Protein AF-A0A1Y4B8K8-F1 (afdb_monomer_lite)

Foldseek 3Di:
DALVVLLQVLLVVDDPLCSCLSQWWKDKAALQLVLLCLVVQFQAFQVVCVVVVSPPADQAAPVQVVLQDPVNSLKRKTASAFPAPSQQQAEADDDCVSHDNSGHRRWMKMWTWGNRVQLVPPQKWKFQFARRHDDGPIGHDDVVVSPRPSCLLSPDDDDDCVVPVRSNRRVRIIIIHSGTDGCPPTTQAMEGQAPQSLQQSLASQVVVDPVSSVVHNVRYDYDCSSVSHPQLQEYKAWRDWDDDPQKTKTFIGDLQRYDDPDPDFDKWKKKKKKFFAAPVGDTPDIDIDMDIDRRNPDGIDMDPDHPHDLRGQWIWMWMDINNHTRGTHIDGDPRPPPD

Radius of gyration: 21.46 Å; chains: 1; bounding box: 51×48×60 Å

Structure (mmCIF, N/CA/C/O backbone):
data_AF-A0A1Y4B8K8-F1
#
_entry.id   AF-A0A1Y4B8K8-F1
#
loop_
_atom_site.group_PDB
_atom_site.id
_atom_site.type_symbol
_atom_site.label_atom_id
_atom_site.label_alt_id
_atom_site.label_comp_id
_atom_site.label_asym_id
_atom_site.label_entity_id
_atom_site.label_seq_id
_atom_site.pdbx_PDB_ins_code
_atom_site.Cartn_x
_atom_site.Cartn_y
_atom_site.Cartn_z
_atom_site.occupancy
_atom_site.B_iso_or_equiv
_atom_site.auth_seq_id
_atom_site.auth_comp_id
_atom_site.auth_asym_id
_atom_site.auth_atom_id
_atom_site.pdbx_PDB_model_num
ATOM 1 N N . MET A 1 1 ? -21.403 -8.144 26.492 1.00 85.44 1 MET A N 1
ATOM 2 C CA . MET A 1 1 ? -21.142 -8.109 25.041 1.00 85.44 1 MET A CA 1
ATOM 3 C C . MET A 1 1 ? -19.634 -8.087 24.846 1.00 85.44 1 MET A C 1
ATOM 5 O O . MET A 1 1 ? -18.974 -7.455 25.659 1.00 85.44 1 MET A O 1
ATOM 9 N N . THR A 1 2 ? -19.075 -8.786 23.864 1.00 96.94 2 THR A N 1
ATOM 10 C CA . THR A 1 2 ? -17.633 -8.778 23.549 1.00 96.94 2 THR A CA 1
ATOM 11 C C . THR A 1 2 ? -17.336 -7.882 22.341 1.00 96.94 2 THR A C 1
ATOM 13 O O . THR A 1 2 ? -18.243 -7.536 21.583 1.00 96.94 2 THR A O 1
ATOM 16 N N . TYR A 1 3 ? -16.065 -7.522 22.115 1.00 97.81 3 TYR A N 1
ATOM 17 C CA . TYR A 1 3 ? -15.669 -6.817 20.886 1.00 97.81 3 TYR A CA 1
ATOM 18 C C . TYR A 1 3 ? -16.072 -7.587 19.622 1.00 97.81 3 TYR A C 1
ATOM 20 O O . TYR A 1 3 ? -16.554 -6.989 18.666 1.00 97.81 3 TYR A O 1
ATOM 28 N N . GLU A 1 4 ? -15.911 -8.910 19.628 1.00 97.56 4 GLU A N 1
ATOM 29 C CA . GLU A 1 4 ? -16.263 -9.769 18.496 1.00 97.56 4 GLU A CA 1
ATOM 30 C C . GLU A 1 4 ? -17.770 -9.751 18.209 1.00 97.56 4 GLU A C 1
ATOM 32 O O . GLU A 1 4 ? -18.175 -9.616 17.056 1.00 97.56 4 GLU A O 1
ATOM 37 N N . GLU A 1 5 ? -18.606 -9.803 19.249 1.00 98.00 5 GLU A N 1
ATOM 38 C CA . GLU A 1 5 ? -20.063 -9.697 19.110 1.00 98.00 5 GLU A CA 1
ATOM 39 C C . GLU A 1 5 ? -20.483 -8.341 18.529 1.00 98.00 5 GLU A C 1
ATOM 41 O O . GLU A 1 5 ? -21.331 -8.295 17.635 1.00 98.00 5 GLU A O 1
ATOM 46 N N . ILE A 1 6 ? -19.864 -7.246 18.990 1.00 98.25 6 ILE A N 1
ATOM 47 C CA . ILE A 1 6 ? -20.128 -5.897 18.471 1.00 98.25 6 ILE A CA 1
ATOM 48 C C . ILE A 1 6 ? -19.757 -5.832 16.990 1.00 98.25 6 ILE A C 1
ATOM 50 O O . ILE A 1 6 ? -20.595 -5.466 16.169 1.00 98.25 6 ILE A O 1
ATOM 54 N N . LEU A 1 7 ? -18.534 -6.229 16.633 1.00 97.81 7 LEU A N 1
ATOM 55 C CA . LEU A 1 7 ? -18.033 -6.183 15.258 1.00 97.81 7 LEU A CA 1
ATOM 56 C C . LEU A 1 7 ? -18.864 -7.055 14.311 1.00 97.81 7 LEU A C 1
ATOM 58 O O . LEU A 1 7 ? -19.219 -6.609 13.221 1.00 97.81 7 LEU A O 1
ATOM 62 N N . LYS A 1 8 ? -19.238 -8.266 14.742 1.00 97.56 8 LYS A N 1
ATOM 63 C CA . LYS A 1 8 ? -20.096 -9.171 13.969 1.00 97.56 8 LYS A CA 1
ATOM 64 C C . LYS A 1 8 ? -21.481 -8.573 13.737 1.00 97.56 8 LYS A C 1
ATOM 66 O O . LYS A 1 8 ? -22.000 -8.663 12.626 1.00 97.56 8 LYS A O 1
ATOM 71 N N . ARG A 1 9 ? -22.065 -7.931 14.754 1.00 97.25 9 ARG A N 1
ATOM 72 C CA . ARG A 1 9 ? -23.332 -7.205 14.610 1.00 97.25 9 ARG A CA 1
ATOM 73 C C . ARG A 1 9 ? -23.194 -6.056 13.611 1.00 97.25 9 ARG A C 1
ATOM 75 O O . ARG A 1 9 ? -24.043 -5.937 12.737 1.00 97.25 9 ARG A O 1
ATOM 82 N N . GLN A 1 10 ? -22.129 -5.254 13.693 1.00 97.00 10 GLN A N 1
ATOM 83 C CA . GLN A 1 10 ? -21.915 -4.152 12.745 1.00 97.00 10 GLN A CA 1
ATOM 84 C C . GLN A 1 10 ? -21.728 -4.657 11.311 1.00 97.00 10 GLN A C 1
ATOM 86 O O . GLN A 1 10 ? -22.336 -4.123 10.390 1.00 97.00 10 GLN A O 1
ATOM 91 N N . ALA A 1 11 ? -20.967 -5.735 11.116 1.00 97.00 11 ALA A N 1
ATOM 92 C CA . ALA A 1 11 ? -20.807 -6.372 9.812 1.00 97.00 11 ALA A CA 1
ATOM 93 C C . ALA A 1 11 ? -22.157 -6.779 9.196 1.00 97.00 11 ALA A C 1
ATOM 95 O O . ALA A 1 11 ? -22.387 -6.557 8.013 1.00 97.00 11 ALA A O 1
ATOM 96 N N . GLN A 1 12 ? -23.080 -7.327 9.989 1.00 97.06 12 GLN A N 1
ATOM 97 C CA . GLN A 1 12 ? -24.404 -7.746 9.509 1.00 97.06 12 GLN A CA 1
ATOM 98 C C . GLN A 1 12 ? -25.314 -6.583 9.091 1.00 97.06 12 GLN A C 1
ATOM 100 O O . GLN A 1 12 ? -26.213 -6.793 8.280 1.00 97.06 12 GLN A O 1
ATOM 105 N N . LEU A 1 13 ? -25.092 -5.381 9.631 1.00 96.31 13 LEU A N 1
ATOM 106 C CA . LEU A 1 13 ? -25.855 -4.178 9.281 1.00 96.31 13 LEU A CA 1
ATOM 107 C C . LEU A 1 13 ? -25.358 -3.518 7.988 1.00 96.31 13 LEU A C 1
ATOM 109 O O . LEU A 1 13 ? -26.078 -2.726 7.385 1.00 96.31 13 LEU A O 1
ATOM 113 N N . LEU A 1 14 ? -24.137 -3.836 7.557 1.00 95.94 14 LEU A N 1
ATOM 114 C CA . LEU A 1 14 ? -23.506 -3.217 6.400 1.00 95.94 14 LEU A CA 1
ATOM 115 C C . LEU A 1 14 ? -23.870 -3.921 5.077 1.00 95.94 14 LEU A C 1
ATOM 117 O O . LEU A 1 14 ? -24.064 -5.141 5.040 1.00 95.94 14 LEU A O 1
ATOM 121 N N . PRO A 1 15 ? -23.888 -3.185 3.948 1.00 93.75 15 PRO A N 1
ATOM 122 C CA . PRO A 1 15 ? -24.061 -3.770 2.621 1.00 93.75 15 PRO A CA 1
ATOM 123 C C . PRO A 1 15 ? -23.008 -4.839 2.304 1.00 93.75 15 PRO A C 1
ATOM 125 O O . PRO A 1 15 ? -21.852 -4.736 2.714 1.00 93.75 15 PRO A O 1
ATOM 128 N N . LYS A 1 16 ? -23.364 -5.831 1.474 1.00 91.88 16 LYS A N 1
ATOM 129 C CA . LYS A 1 16 ? -22.458 -6.934 1.079 1.00 91.88 16 LYS A CA 1
ATOM 130 C C . LYS A 1 16 ? -21.122 -6.473 0.480 1.00 91.88 16 LYS A C 1
ATOM 132 O O . LYS A 1 16 ? -20.151 -7.218 0.536 1.00 91.88 16 LYS A O 1
ATOM 137 N N . SER A 1 17 ? -21.065 -5.277 -0.105 1.00 90.88 17 SER A N 1
ATOM 138 C CA . SER A 1 17 ? -19.837 -4.697 -0.661 1.00 90.88 17 SER A CA 1
ATOM 139 C C . SER A 1 17 ? -18.795 -4.334 0.403 1.00 90.88 17 SER A C 1
ATOM 141 O O . SER A 1 17 ? -17.604 -4.361 0.100 1.00 90.88 17 SER A O 1
ATOM 143 N N . ILE A 1 18 ? -19.224 -4.018 1.630 1.00 94.31 18 ILE A N 1
ATOM 144 C CA . ILE A 1 18 ? -18.365 -3.487 2.703 1.00 94.31 18 ILE A CA 1
ATOM 145 C C . ILE A 1 18 ? -18.583 -4.165 4.062 1.00 94.31 18 ILE A C 1
ATOM 147 O O . ILE A 1 18 ? -17.941 -3.803 5.040 1.00 94.31 18 ILE A O 1
ATOM 151 N N . ASN A 1 19 ? -19.447 -5.177 4.155 1.00 95.19 19 ASN A N 1
ATOM 152 C CA . ASN A 1 19 ? -19.723 -5.895 5.405 1.00 95.19 19 ASN A CA 1
ATOM 153 C C . ASN A 1 19 ? -18.508 -6.608 6.014 1.00 95.19 19 ASN A C 1
ATOM 155 O O . ASN A 1 19 ? -18.528 -7.005 7.173 1.00 95.19 19 ASN A O 1
ATOM 159 N N . TRP A 1 20 ? -17.440 -6.764 5.242 1.00 95.12 20 TRP A N 1
ATOM 160 C CA . TRP A 1 20 ? -16.171 -7.303 5.698 1.00 95.12 20 TRP A CA 1
ATOM 161 C C . TRP A 1 20 ? -15.291 -6.235 6.365 1.00 95.12 20 TRP A C 1
ATOM 163 O O . TRP A 1 20 ? -14.326 -6.603 7.033 1.00 95.12 20 TRP A O 1
ATOM 173 N N . TRP A 1 21 ? -15.615 -4.938 6.236 1.00 97.00 21 TRP A N 1
ATOM 174 C CA . TRP A 1 21 ? -14.833 -3.848 6.824 1.00 97.00 21 TRP A CA 1
ATOM 175 C C . TRP A 1 21 ? -14.595 -4.008 8.324 1.00 97.00 21 TRP A C 1
ATOM 177 O O . TRP A 1 21 ? -13.433 -3.913 8.722 1.00 97.00 21 TRP A O 1
ATOM 187 N N . PRO A 1 22 ? -15.617 -4.322 9.148 1.00 97.75 22 PRO A N 1
ATOM 188 C CA . PRO A 1 22 ? -15.438 -4.460 10.590 1.00 97.75 22 PRO A CA 1
ATOM 189 C C . PRO A 1 22 ? -14.539 -5.626 11.005 1.00 97.75 22 PRO A C 1
ATOM 191 O O . PRO A 1 22 ? -14.084 -5.658 12.144 1.00 97.75 22 PRO A O 1
ATOM 194 N N . ASN A 1 23 ? -14.233 -6.574 10.115 1.00 97.50 23 ASN A N 1
ATOM 195 C CA . ASN A 1 23 ? -13.339 -7.692 10.435 1.00 97.50 23 ASN A CA 1
ATOM 196 C C . ASN A 1 23 ? -11.867 -7.267 10.521 1.00 97.50 23 ASN A C 1
ATOM 198 O O . ASN A 1 23 ? -11.035 -8.032 11.023 1.00 97.50 23 ASN A O 1
ATOM 202 N N . PHE A 1 24 ? -11.536 -6.063 10.044 1.00 98.31 24 PHE A N 1
ATOM 203 C CA . PHE A 1 24 ? -10.165 -5.586 10.001 1.00 98.31 24 PHE A CA 1
ATOM 204 C C . PHE A 1 24 ? -10.012 -4.153 10.500 1.00 98.31 24 PHE A C 1
ATOM 206 O O . PHE A 1 24 ? -10.917 -3.329 10.403 1.00 98.31 24 PHE A O 1
ATOM 213 N N . PHE A 1 25 ? -8.806 -3.853 10.972 1.00 98.31 25 PHE A N 1
ATOM 214 C CA . PHE A 1 25 ? -8.275 -2.498 10.985 1.00 98.31 25 PHE A CA 1
ATOM 215 C C . PHE A 1 25 ? -7.177 -2.348 9.947 1.00 98.31 25 PHE A C 1
ATOM 217 O O . PHE A 1 25 ? -6.452 -3.297 9.638 1.00 98.31 25 PHE A O 1
ATOM 224 N N . TYR A 1 26 ? -7.054 -1.131 9.433 1.00 98.12 26 TYR A N 1
ATOM 225 C CA . TYR A 1 26 ? -6.294 -0.847 8.226 1.00 98.12 26 TYR A CA 1
ATOM 226 C C . TYR A 1 26 ? -5.088 0.028 8.533 1.00 98.12 26 TYR A C 1
ATOM 228 O O . TYR A 1 26 ? -5.217 1.073 9.170 1.00 98.12 26 TYR A O 1
ATOM 236 N N . HIS A 1 27 ? -3.921 -0.357 8.030 1.00 97.12 27 HIS A N 1
ATOM 237 C CA . HIS A 1 27 ? -2.771 0.538 7.941 1.00 97.12 27 HIS A CA 1
ATOM 238 C C . HIS A 1 27 ? -2.465 0.822 6.476 1.00 97.12 27 HIS A C 1
ATOM 240 O O . HIS A 1 27 ? -2.109 -0.096 5.742 1.00 97.12 27 HIS A O 1
ATOM 246 N N . PHE A 1 28 ? -2.616 2.082 6.074 1.00 95.06 28 PHE A N 1
ATOM 247 C CA . PHE A 1 28 ? -2.314 2.573 4.733 1.00 95.06 28 PHE A CA 1
ATOM 248 C C . PHE A 1 28 ? -0.903 3.154 4.699 1.00 95.06 28 PHE A C 1
ATOM 250 O O . PHE A 1 28 ? -0.578 4.026 5.512 1.00 95.06 28 PHE A O 1
ATOM 257 N N . THR A 1 29 ? -0.066 2.687 3.778 1.00 94.00 29 THR A N 1
ATOM 258 C CA . THR A 1 29 ? 1.294 3.208 3.629 1.00 94.00 29 THR A CA 1
ATOM 259 C C . THR A 1 29 ? 1.837 3.028 2.215 1.00 94.00 29 THR A C 1
ATOM 261 O O . THR A 1 29 ? 1.216 2.367 1.398 1.00 94.00 29 THR A O 1
ATOM 264 N N . ASP A 1 30 ? 3.008 3.594 1.946 1.00 94.62 30 ASP A N 1
ATOM 265 C CA . ASP A 1 30 ? 3.739 3.434 0.691 1.00 94.62 30 ASP A CA 1
ATOM 266 C C . ASP A 1 30 ? 4.498 2.102 0.688 1.00 94.62 30 ASP A C 1
ATOM 268 O O . ASP A 1 30 ? 4.938 1.620 1.739 1.00 94.62 30 ASP A O 1
ATOM 272 N N . ILE A 1 31 ? 4.668 1.508 -0.488 1.00 96.69 31 ILE A N 1
ATOM 273 C CA . ILE A 1 31 ? 5.279 0.194 -0.681 1.00 96.69 31 ILE A CA 1
ATOM 274 C C . ILE A 1 31 ? 6.670 0.071 -0.044 1.00 96.69 31 ILE A C 1
ATOM 276 O O . ILE A 1 31 ? 6.983 -0.962 0.552 1.00 96.69 31 ILE A O 1
ATOM 280 N N . HIS A 1 32 ? 7.491 1.126 -0.066 1.00 92.81 32 HIS A N 1
ATOM 281 C CA . HIS A 1 32 ? 8.829 1.086 0.523 1.00 92.81 32 HIS A CA 1
ATOM 282 C C . HIS A 1 32 ? 8.771 1.056 2.052 1.00 92.81 32 HIS A C 1
ATOM 284 O O . HIS A 1 32 ? 9.506 0.305 2.702 1.00 92.81 32 HIS A O 1
ATOM 290 N N . ASN A 1 33 ? 7.838 1.803 2.645 1.00 92.44 33 ASN A N 1
ATOM 291 C CA . ASN A 1 33 ? 7.560 1.691 4.073 1.00 92.44 33 ASN A CA 1
ATOM 292 C C . ASN A 1 33 ? 6.972 0.320 4.420 1.00 92.44 33 ASN A C 1
ATOM 294 O O . ASN A 1 33 ? 7.285 -0.221 5.480 1.00 92.44 33 ASN A O 1
ATOM 298 N N . ALA A 1 34 ? 6.135 -0.251 3.547 1.00 96.38 34 ALA A N 1
ATOM 299 C CA . ALA A 1 34 ? 5.561 -1.573 3.754 1.00 96.38 34 ALA A CA 1
ATOM 300 C C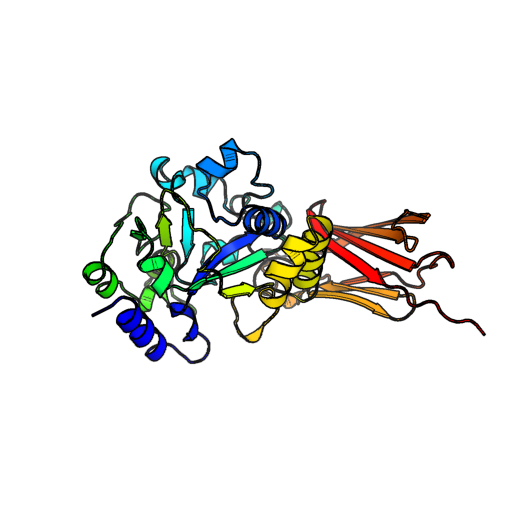 . ALA A 1 34 ? 6.659 -2.644 3.855 1.00 96.38 34 ALA A C 1
ATOM 302 O O . ALA A 1 34 ? 6.614 -3.468 4.767 1.00 96.38 34 ALA A O 1
ATOM 303 N N . VAL A 1 35 ? 7.692 -2.588 3.006 1.00 96.25 35 VAL A N 1
ATOM 304 C CA . VAL A 1 35 ? 8.863 -3.482 3.091 1.00 96.25 35 VAL A CA 1
ATOM 305 C C . VAL A 1 35 ? 9.574 -3.350 4.443 1.00 96.25 35 VAL A C 1
ATOM 307 O O . VAL A 1 35 ? 9.905 -4.366 5.059 1.00 96.25 35 VAL A O 1
ATOM 310 N N . ASN A 1 36 ? 9.759 -2.127 4.951 1.00 93.12 36 ASN A N 1
ATOM 311 C CA . ASN A 1 36 ? 10.357 -1.905 6.274 1.00 93.12 36 ASN A CA 1
ATOM 312 C C . ASN A 1 36 ? 9.477 -2.464 7.401 1.00 93.12 36 ASN A C 1
ATOM 314 O O . ASN A 1 36 ? 9.976 -3.190 8.257 1.00 93.12 36 ASN A O 1
ATOM 318 N N . ILE A 1 37 ? 8.166 -2.210 7.370 1.00 95.50 37 ILE A N 1
ATOM 319 C CA . ILE A 1 37 ? 7.204 -2.741 8.350 1.00 95.50 37 ILE A CA 1
ATOM 320 C C . ILE A 1 37 ? 7.208 -4.275 8.354 1.00 95.50 37 ILE A C 1
ATOM 322 O O . ILE A 1 37 ? 7.201 -4.891 9.419 1.00 95.50 37 ILE A O 1
ATOM 326 N N . LEU A 1 38 ? 7.262 -4.907 7.179 1.00 97.19 38 LEU A N 1
ATOM 327 C CA . LEU A 1 38 ? 7.319 -6.365 7.038 1.00 97.19 38 LEU A CA 1
ATOM 328 C C . LEU A 1 38 ? 8.627 -6.953 7.566 1.00 97.19 38 LEU A C 1
ATOM 330 O O . LEU A 1 38 ? 8.601 -7.995 8.228 1.00 97.19 38 LEU A O 1
ATOM 334 N N . SER A 1 39 ? 9.745 -6.275 7.296 1.00 95.12 39 SER A N 1
ATOM 335 C CA . SER A 1 39 ? 11.071 -6.620 7.814 1.00 95.12 39 SER A CA 1
ATOM 336 C C . SER A 1 39 ? 11.132 -6.511 9.336 1.00 95.12 39 SER A C 1
ATOM 338 O O . SER A 1 39 ? 11.732 -7.364 9.985 1.00 95.12 39 SER A O 1
ATOM 340 N N . ASP A 1 40 ? 10.512 -5.477 9.899 1.00 93.50 40 ASP A N 1
ATOM 341 C CA . ASP A 1 40 ? 10.528 -5.198 11.334 1.00 93.50 40 ASP A CA 1
ATOM 342 C C . ASP A 1 40 ? 9.512 -6.042 12.102 1.00 93.50 40 ASP A C 1
ATOM 344 O O . ASP A 1 40 ? 9.712 -6.351 13.274 1.00 93.50 40 ASP A O 1
ATOM 348 N N . GLY A 1 41 ? 8.411 -6.416 11.449 1.00 96.06 41 GLY A N 1
ATOM 349 C CA . GLY A 1 41 ? 7.305 -7.139 12.062 1.00 96.06 41 GLY A CA 1
ATOM 350 C C . GLY A 1 41 ? 6.396 -6.264 12.925 1.00 96.06 41 GLY A C 1
ATOM 351 O O . GLY A 1 41 ? 5.620 -6.815 13.703 1.00 96.06 41 GLY A O 1
ATOM 352 N N . TRP A 1 42 ? 6.479 -4.932 12.817 1.00 95.19 42 TRP A N 1
ATOM 353 C CA . TRP A 1 42 ? 5.736 -3.990 13.663 1.00 95.19 42 TRP A CA 1
ATOM 354 C C . TRP A 1 42 ? 5.278 -2.743 12.905 1.00 95.19 42 TRP A C 1
ATOM 356 O O . TRP A 1 42 ? 6.030 -2.140 12.144 1.00 95.19 42 TRP A O 1
ATOM 366 N N . ILE A 1 43 ? 4.066 -2.289 13.220 1.00 94.38 43 ILE A N 1
ATOM 367 C CA . ILE A 1 43 ? 3.561 -0.957 12.889 1.00 94.38 43 ILE A CA 1
ATOM 368 C C . ILE A 1 43 ? 3.834 -0.055 14.094 1.00 94.38 43 ILE A C 1
ATOM 370 O O . ILE A 1 43 ? 3.215 -0.192 15.154 1.00 94.38 43 ILE A O 1
ATOM 374 N N . MET A 1 44 ? 4.789 0.858 13.943 1.00 88.00 44 MET A N 1
ATOM 375 C CA . MET A 1 44 ? 5.238 1.759 15.004 1.00 88.00 44 MET A CA 1
ATOM 376 C C . MET A 1 44 ? 4.687 3.179 14.837 1.00 88.00 44 MET A C 1
ATOM 378 O O . MET A 1 44 ? 4.166 3.557 13.790 1.00 88.00 44 MET A O 1
ATOM 382 N N . SER A 1 45 ? 4.792 3.978 15.899 1.00 81.38 45 SER A N 1
ATOM 383 C CA . SER A 1 45 ? 4.451 5.398 15.848 1.00 81.38 45 SER A CA 1
ATOM 384 C C . SER A 1 45 ? 5.472 6.190 15.036 1.00 81.38 45 SER A C 1
ATOM 386 O O . SER A 1 45 ? 6.649 5.831 14.977 1.00 81.38 45 SER A O 1
ATOM 388 N N . ARG A 1 46 ? 5.035 7.316 14.458 1.00 69.44 46 ARG A N 1
ATOM 389 C CA . ARG A 1 46 ? 5.910 8.188 13.659 1.00 69.44 46 ARG A CA 1
ATOM 390 C C . ARG A 1 46 ? 7.160 8.619 14.427 1.00 69.44 46 ARG A C 1
ATOM 392 O O . ARG A 1 46 ? 8.245 8.603 13.862 1.00 69.44 46 ARG A O 1
ATOM 399 N N . GLU A 1 47 ? 7.020 8.965 15.707 1.00 70.19 47 GLU A N 1
ATOM 400 C CA . GLU A 1 47 ? 8.145 9.386 16.555 1.00 70.19 47 GLU A CA 1
ATOM 401 C C . GLU A 1 47 ? 9.224 8.299 16.672 1.00 70.19 47 GLU A C 1
ATOM 403 O O . GLU A 1 47 ? 10.405 8.568 16.463 1.00 70.19 47 GLU A O 1
ATOM 408 N N . LYS A 1 48 ? 8.826 7.043 16.914 1.00 67.25 48 LYS A N 1
ATOM 409 C CA . LYS A 1 48 ? 9.776 5.925 17.003 1.00 67.25 48 LYS A CA 1
ATOM 410 C C . LYS A 1 48 ? 10.472 5.641 15.672 1.00 67.25 48 LYS A C 1
ATOM 412 O O . LYS A 1 48 ? 11.649 5.294 15.659 1.00 67.25 48 LYS A O 1
ATOM 417 N N . ILE A 1 49 ? 9.760 5.799 14.556 1.00 64.56 49 ILE A N 1
ATOM 418 C CA . ILE A 1 49 ? 10.322 5.556 13.222 1.00 64.56 49 ILE A CA 1
ATOM 419 C C . ILE A 1 49 ? 11.302 6.676 12.828 1.00 64.56 49 ILE A C 1
ATOM 421 O O . ILE A 1 49 ? 12.370 6.382 12.291 1.00 64.56 49 ILE A O 1
ATOM 425 N N . LYS A 1 50 ? 10.999 7.945 13.145 1.00 64.75 50 LYS A N 1
ATOM 426 C CA . LYS A 1 50 ? 11.911 9.077 12.887 1.00 64.75 50 LYS A CA 1
ATOM 427 C C . LYS A 1 50 ? 13.253 8.915 13.603 1.00 64.75 50 LYS A C 1
ATOM 429 O O . LYS A 1 50 ? 14.287 9.184 13.010 1.00 64.75 50 LYS A O 1
ATOM 434 N N . ASN A 1 51 ? 13.248 8.360 14.812 1.00 59.78 51 ASN A N 1
ATOM 435 C CA . ASN A 1 51 ? 14.476 8.087 15.566 1.00 59.78 51 ASN A CA 1
ATOM 436 C C . ASN A 1 51 ? 15.297 6.899 15.020 1.00 59.78 51 ASN A C 1
ATOM 438 O O . ASN A 1 51 ? 16.362 6.607 15.554 1.00 59.78 51 ASN A O 1
ATOM 442 N N . THR A 1 52 ? 14.818 6.193 13.986 1.00 56.50 52 THR A N 1
ATOM 443 C CA . THR A 1 52 ? 15.482 5.005 13.415 1.00 56.50 52 THR A CA 1
ATOM 444 C C . THR A 1 52 ? 15.789 5.113 11.913 1.00 56.50 52 THR A C 1
ATOM 446 O O . THR A 1 52 ? 16.297 4.148 11.349 1.00 56.50 52 THR A O 1
ATOM 449 N N . ASN A 1 53 ? 15.517 6.253 11.253 1.00 59.34 53 ASN A N 1
ATOM 450 C CA . ASN A 1 53 ? 15.671 6.457 9.796 1.00 59.34 53 ASN A CA 1
ATOM 451 C C . ASN A 1 53 ? 14.944 5.411 8.916 1.00 59.34 53 ASN A C 1
ATOM 453 O O . ASN A 1 53 ? 15.380 5.103 7.810 1.00 59.34 53 ASN A O 1
ATOM 457 N N . ARG A 1 54 ? 13.818 4.852 9.386 1.00 57.41 54 ARG A N 1
ATOM 458 C CA . ARG A 1 54 ? 13.072 3.789 8.671 1.00 57.41 54 ARG A CA 1
ATOM 459 C C . ARG A 1 54 ? 11.848 4.269 7.880 1.00 57.41 54 ARG A C 1
ATOM 461 O O . ARG A 1 54 ? 11.183 3.453 7.244 1.00 57.41 54 ARG A O 1
ATOM 468 N N . MET A 1 55 ? 11.536 5.566 7.914 1.00 56.75 55 MET A N 1
ATOM 469 C CA . MET A 1 55 ? 10.455 6.169 7.122 1.00 56.75 55 MET A CA 1
ATOM 470 C C . MET A 1 55 ? 11.042 6.703 5.818 1.00 56.75 55 MET A C 1
ATOM 472 O O . MET A 1 55 ? 11.743 7.709 5.846 1.00 56.75 55 MET A O 1
ATOM 476 N N . ILE A 1 56 ? 10.785 6.013 4.705 1.00 58.12 56 ILE A N 1
ATOM 477 C CA . ILE A 1 56 ? 11.297 6.409 3.385 1.00 58.12 56 ILE A CA 1
ATOM 478 C C . ILE A 1 56 ? 10.364 7.455 2.760 1.00 58.12 56 ILE A C 1
ATOM 480 O O . ILE A 1 56 ? 10.842 8.445 2.216 1.00 58.12 56 ILE A O 1
ATOM 484 N N . ASN A 1 57 ? 9.046 7.287 2.916 1.00 54.38 57 ASN A N 1
ATOM 485 C CA . ASN A 1 57 ? 8.035 8.253 2.473 1.00 54.38 57 ASN A CA 1
ATOM 486 C C . ASN A 1 57 ? 7.088 8.621 3.638 1.00 54.38 57 ASN A C 1
ATOM 488 O O . ASN A 1 57 ? 6.591 7.727 4.322 1.00 54.38 57 ASN A O 1
ATOM 492 N N . ASP A 1 58 ? 6.827 9.904 3.916 1.00 55.69 58 ASP A N 1
ATOM 493 C CA . ASP A 1 58 ? 5.804 10.295 4.906 1.00 55.69 58 ASP A CA 1
ATOM 494 C C . ASP A 1 58 ? 4.490 10.592 4.184 1.00 55.69 58 ASP A C 1
ATOM 496 O O . ASP A 1 58 ? 4.266 11.679 3.663 1.00 55.69 58 ASP A O 1
ATOM 500 N N . ASN A 1 59 ? 3.599 9.601 4.175 1.00 56.09 59 ASN A N 1
ATOM 501 C CA . ASN A 1 59 ? 2.363 9.644 3.387 1.00 56.09 59 ASN A CA 1
ATOM 502 C C . ASN A 1 59 ? 1.333 10.666 3.897 1.00 56.09 59 ASN A C 1
ATOM 504 O O . ASN A 1 59 ? 0.279 10.833 3.284 1.00 56.09 59 ASN A O 1
ATOM 508 N N . ALA A 1 60 ? 1.559 11.295 5.057 1.00 53.66 60 ALA A N 1
ATOM 509 C CA . ALA A 1 60 ? 0.696 12.367 5.541 1.00 53.66 60 ALA A CA 1
ATOM 510 C C . ALA A 1 60 ? 1.341 13.726 5.296 1.00 53.66 60 ALA A C 1
ATOM 512 O O . ALA A 1 60 ? 2.540 13.908 5.477 1.00 53.66 60 ALA A O 1
ATOM 513 N N . SER A 1 61 ? 0.496 14.703 4.984 1.00 51.00 61 SER A N 1
ATOM 514 C CA . SER A 1 61 ? 0.905 16.098 4.890 1.00 51.00 61 SER A CA 1
ATOM 515 C C . SER A 1 61 ? 1.624 16.565 6.156 1.00 51.00 61 SER A C 1
ATOM 517 O O . SER A 1 61 ? 1.149 16.312 7.270 1.00 51.00 61 SER A O 1
ATOM 519 N N . ARG A 1 62 ? 2.680 17.368 5.978 1.00 53.84 62 ARG A N 1
ATOM 520 C CA . ARG A 1 62 ? 3.321 18.128 7.062 1.00 53.84 62 ARG A CA 1
ATOM 521 C C . ARG A 1 62 ? 2.313 18.941 7.869 1.00 53.84 62 ARG A C 1
ATOM 523 O O . ARG A 1 62 ? 2.359 18.894 9.086 1.00 53.84 62 ARG A O 1
ATOM 530 N N . MET A 1 63 ? 1.314 19.554 7.234 1.00 45.06 63 MET A N 1
ATOM 531 C CA . MET A 1 63 ? 0.277 20.316 7.940 1.00 45.06 63 MET A CA 1
ATOM 532 C C . MET A 1 63 ? -0.609 19.438 8.833 1.00 45.06 63 MET A C 1
ATOM 534 O O . MET A 1 63 ? -0.958 19.846 9.936 1.00 45.06 63 MET A O 1
ATOM 538 N N . VAL A 1 64 ? -0.943 18.211 8.412 1.00 53.62 64 VAL A N 1
ATOM 539 C CA . VAL A 1 64 ? -1.685 17.248 9.255 1.00 53.62 64 VAL A CA 1
ATOM 540 C C . VAL A 1 64 ? -0.806 16.740 10.400 1.00 53.62 64 VAL A C 1
ATOM 542 O O . VAL A 1 64 ? -1.282 16.538 11.521 1.00 53.62 64 VAL A O 1
ATOM 545 N N . ILE A 1 65 ? 0.487 16.551 10.133 1.00 54.84 65 ILE A N 1
ATOM 546 C CA . ILE A 1 65 ? 1.476 16.171 11.141 1.00 54.84 65 ILE A CA 1
ATOM 547 C C . ILE A 1 65 ? 1.643 17.295 12.164 1.00 54.84 65 ILE A C 1
ATOM 549 O O . ILE A 1 65 ? 1.646 17.024 13.359 1.00 54.84 65 ILE A O 1
ATOM 553 N N . ASP A 1 66 ? 1.734 18.544 11.737 1.00 49.66 66 ASP A N 1
ATOM 554 C CA . ASP A 1 66 ? 1.973 19.688 12.614 1.00 49.66 66 ASP A CA 1
ATOM 555 C C . ASP A 1 66 ? 0.713 20.089 13.385 1.00 49.66 66 ASP A C 1
ATOM 557 O O . ASP A 1 66 ? 0.799 20.403 14.570 1.00 49.66 66 ASP A O 1
ATOM 561 N N . ALA A 1 67 ? -0.469 19.937 12.777 1.00 48.75 67 ALA A N 1
ATOM 562 C CA . ALA A 1 67 ? -1.758 20.067 13.458 1.00 48.75 67 ALA A CA 1
ATOM 563 C C . ALA A 1 67 ? -2.049 18.917 14.443 1.00 48.75 67 ALA A C 1
ATOM 565 O O . ALA A 1 67 ? -2.976 19.000 15.250 1.00 48.75 67 ALA A O 1
ATOM 566 N N . THR A 1 68 ? -1.279 17.826 14.391 1.00 54.75 68 THR A N 1
ATOM 567 C CA . THR A 1 68 ? -1.334 16.764 15.396 1.00 54.75 68 THR A CA 1
ATOM 568 C C . THR A 1 68 ? -0.496 17.188 16.602 1.00 54.75 68 THR A C 1
ATOM 570 O O . THR A 1 68 ? 0.733 17.237 16.520 1.00 54.75 68 THR A O 1
ATOM 573 N N . ILE A 1 69 ? -1.143 17.420 17.749 1.00 55.00 69 ILE A N 1
ATOM 574 C CA . ILE A 1 69 ? -0.455 17.723 19.016 1.00 55.00 69 ILE A CA 1
ATOM 575 C C . ILE A 1 69 ? 0.622 16.659 19.280 1.00 55.00 69 ILE A C 1
ATOM 577 O O . ILE A 1 69 ? 0.384 15.468 19.080 1.00 55.00 69 ILE A O 1
ATOM 581 N N . ASN A 1 70 ? 1.815 17.073 19.723 1.00 57.16 70 ASN A N 1
ATOM 582 C CA . ASN A 1 70 ? 3.000 16.208 19.824 1.00 57.16 70 ASN A CA 1
ATOM 583 C C . ASN A 1 70 ? 2.757 14.886 20.579 1.00 57.16 70 ASN A C 1
ATOM 585 O O . ASN A 1 70 ? 3.315 13.855 20.210 1.00 57.16 70 ASN A O 1
ATOM 589 N N . GLU A 1 71 ? 1.873 14.866 21.578 1.00 54.81 71 GLU A N 1
ATOM 590 C CA . GLU A 1 71 ? 1.494 13.632 22.281 1.00 54.81 71 GLU A CA 1
ATOM 591 C C . GLU A 1 71 ? 0.810 12.589 21.389 1.00 54.81 71 GLU A C 1
ATOM 593 O O . GLU A 1 71 ? 0.993 11.388 21.587 1.00 54.81 71 GLU A O 1
ATOM 598 N N . ASN A 1 72 ? 0.084 13.019 20.361 1.00 57.97 72 ASN A N 1
ATOM 599 C CA . ASN A 1 72 ? -0.612 12.140 19.428 1.00 57.97 72 ASN A CA 1
ATOM 600 C C . ASN A 1 72 ? 0.316 11.561 18.348 1.00 57.97 72 ASN A C 1
ATOM 602 O O . ASN A 1 72 ? -0.053 10.589 17.681 1.00 57.97 72 ASN A O 1
ATOM 606 N N . LYS A 1 73 ? 1.531 12.107 18.181 1.00 65.50 73 LYS A N 1
ATOM 607 C CA . LYS A 1 73 ? 2.584 11.547 17.307 1.00 65.50 73 LYS A CA 1
ATOM 608 C C . LYS A 1 73 ? 3.238 10.292 17.908 1.00 65.50 73 LYS A C 1
ATOM 610 O O . LYS A 1 73 ? 3.870 9.523 17.182 1.00 65.50 73 LYS A O 1
ATOM 615 N N . LYS A 1 74 ? 3.022 10.050 19.210 1.00 73.25 74 LYS A N 1
ATOM 616 C CA . LYS A 1 74 ? 3.549 8.905 19.976 1.00 73.25 74 LYS A CA 1
ATOM 617 C C . LYS A 1 74 ? 2.810 7.594 19.726 1.00 73.25 74 LYS A C 1
ATOM 619 O O . LYS A 1 74 ? 3.318 6.542 20.110 1.00 73.25 74 LYS A O 1
ATOM 624 N N . TYR A 1 75 ? 1.638 7.630 19.096 1.00 80.31 75 TYR A N 1
ATOM 625 C CA . TYR A 1 75 ? 0.830 6.438 18.845 1.00 80.31 75 TYR A CA 1
ATOM 626 C C . TYR A 1 75 ? 1.051 5.876 17.441 1.00 80.31 75 TYR A C 1
ATOM 628 O O . TYR A 1 75 ? 1.086 6.623 16.462 1.00 80.31 75 TYR A O 1
ATOM 636 N N . ALA A 1 76 ? 1.162 4.551 17.344 1.00 89.62 76 ALA A N 1
ATOM 637 C CA . ALA A 1 76 ? 0.876 3.854 16.096 1.00 89.62 76 ALA A CA 1
ATOM 638 C C . ALA A 1 76 ? -0.630 3.907 15.852 1.00 89.62 76 ALA A C 1
ATOM 640 O O . ALA A 1 76 ? -1.401 3.869 16.815 1.00 89.62 76 ALA A O 1
ATOM 641 N N . ARG A 1 77 ? -1.034 4.006 14.585 1.00 91.56 77 ARG A N 1
ATOM 642 C CA . ARG A 1 77 ? -2.432 4.210 14.203 1.00 91.56 77 ARG A CA 1
ATOM 643 C C . ARG A 1 77 ? -2.861 3.218 13.138 1.00 91.56 77 ARG A C 1
ATOM 645 O O . ARG A 1 77 ? -2.127 2.979 12.177 1.00 91.56 77 ARG A O 1
ATOM 652 N N . LEU A 1 78 ? -4.062 2.695 13.326 1.00 96.25 78 LEU A N 1
ATOM 653 C CA . LEU A 1 78 ? -4.829 1.955 12.336 1.00 96.25 78 LEU A CA 1
ATOM 654 C C . LEU A 1 78 ? -6.171 2.666 12.151 1.00 96.25 78 LEU A C 1
ATOM 656 O O . LEU A 1 78 ? -6.626 3.365 13.054 1.00 96.25 78 LEU A O 1
ATOM 660 N N . TYR A 1 79 ? -6.816 2.459 11.014 1.00 97.00 79 TYR A N 1
ATOM 661 C CA . TYR A 1 79 ? -8.121 3.030 10.698 1.00 97.00 79 TYR A CA 1
ATOM 662 C C . TYR A 1 79 ? -9.214 1.972 10.785 1.00 97.00 79 TYR A C 1
ATOM 664 O O . TYR A 1 79 ? -8.966 0.791 10.542 1.00 97.00 79 TYR A O 1
ATOM 672 N N . PHE A 1 80 ? -10.434 2.408 11.100 1.00 97.50 80 PHE A N 1
ATOM 673 C CA . PHE A 1 80 ? -11.616 1.540 11.084 1.00 97.50 80 PHE A CA 1
ATOM 674 C C . PHE A 1 80 ? -12.021 1.111 9.673 1.00 97.50 80 PHE A C 1
ATOM 676 O O . PHE A 1 80 ? -12.603 0.044 9.514 1.00 97.50 80 PHE A O 1
ATOM 683 N N . ARG A 1 81 ? -11.715 1.920 8.654 1.00 95.81 81 ARG A N 1
ATOM 684 C CA . ARG A 1 81 ? -12.084 1.659 7.260 1.00 95.81 81 ARG A CA 1
ATOM 685 C C . ARG A 1 81 ? -11.012 2.135 6.277 1.00 95.81 81 ARG A C 1
ATOM 687 O O . ARG A 1 81 ? -10.255 3.050 6.616 1.00 95.81 81 ARG A O 1
ATOM 694 N N . PRO A 1 82 ? -10.967 1.563 5.064 1.00 95.31 82 PRO A N 1
ATOM 695 C CA . PRO A 1 82 ? -10.314 2.193 3.923 1.00 95.31 82 PRO A CA 1
ATOM 696 C C . PRO A 1 82 ? -11.139 3.393 3.412 1.00 95.31 82 PRO A C 1
ATOM 698 O O . PRO A 1 82 ? -12.168 3.758 3.985 1.00 95.31 82 PRO A O 1
ATOM 701 N N . LEU A 1 83 ? -10.690 4.013 2.321 1.00 93.38 83 LEU A N 1
ATOM 702 C CA . LEU A 1 83 ? -11.324 5.159 1.658 1.00 93.38 83 LEU A CA 1
ATOM 703 C C . LEU A 1 83 ? -11.530 6.352 2.604 1.00 93.38 83 LEU A C 1
ATOM 705 O O . LEU A 1 83 ? -12.590 6.990 2.643 1.00 93.38 83 LEU A O 1
ATOM 709 N N . THR A 1 84 ? -10.526 6.628 3.437 1.00 90.69 84 THR A N 1
ATOM 710 C CA . THR A 1 84 ? -10.572 7.785 4.337 1.00 90.69 84 THR A CA 1
ATOM 711 C C . THR A 1 84 ? -10.434 9.092 3.544 1.00 90.69 84 THR A C 1
ATOM 713 O O . THR A 1 84 ? -9.820 9.102 2.476 1.00 90.69 84 THR A O 1
ATOM 716 N N . PRO A 1 85 ? -10.936 10.228 4.058 1.00 87.19 85 PRO A N 1
ATOM 717 C CA . PRO A 1 85 ? -10.715 11.525 3.421 1.00 87.19 85 PRO A CA 1
ATOM 718 C C . PRO A 1 85 ? -9.233 11.823 3.158 1.00 87.19 85 PRO A C 1
ATOM 720 O O . PRO A 1 85 ? -8.887 12.341 2.106 1.00 87.19 85 PRO A O 1
ATOM 723 N N . THR A 1 86 ? -8.333 11.457 4.077 1.00 85.62 86 THR A N 1
ATOM 724 C CA . THR A 1 86 ? -6.885 11.629 3.874 1.00 85.62 86 THR A CA 1
ATOM 725 C C . THR A 1 86 ? -6.364 10.769 2.726 1.00 85.62 86 THR A C 1
ATOM 727 O O . THR A 1 86 ? -5.564 11.259 1.934 1.00 85.62 86 THR A O 1
ATOM 730 N N . GLN A 1 87 ? -6.849 9.528 2.611 1.00 89.94 87 GLN A N 1
ATOM 731 C CA . GLN A 1 87 ? -6.495 8.627 1.516 1.00 89.94 87 GLN A CA 1
ATOM 732 C C . GLN A 1 87 ? -6.869 9.210 0.148 1.00 89.94 87 GLN A C 1
ATOM 734 O O . GLN A 1 87 ? -6.077 9.151 -0.783 1.00 89.94 87 GLN A O 1
ATOM 739 N N . TYR A 1 88 ? -8.055 9.813 0.028 1.00 87.31 88 TYR A N 1
ATOM 740 C CA . TYR A 1 88 ? -8.496 10.444 -1.220 1.00 87.31 88 TYR A CA 1
ATOM 741 C C . TYR A 1 88 ? -7.490 11.492 -1.731 1.00 87.31 88 TYR A C 1
ATOM 743 O O . TYR A 1 88 ? -7.190 11.558 -2.918 1.00 87.31 88 TYR A O 1
ATOM 751 N N . HIS A 1 89 ? -6.903 12.280 -0.830 1.00 84.00 89 HIS A N 1
ATOM 752 C CA . HIS A 1 89 ? -5.960 13.326 -1.223 1.00 84.00 89 HIS A CA 1
ATOM 753 C C . HIS A 1 89 ? -4.558 12.792 -1.554 1.00 84.00 89 HIS A C 1
ATOM 755 O O . HIS A 1 89 ? -3.918 13.295 -2.477 1.00 84.00 89 HIS A O 1
ATOM 761 N N . ASN A 1 90 ? -4.068 11.775 -0.840 1.00 87.94 90 ASN A N 1
ATOM 762 C CA . ASN A 1 90 ? -2.685 11.312 -0.987 1.00 87.94 90 ASN A CA 1
ATOM 763 C C . ASN A 1 90 ? -2.518 10.077 -1.891 1.00 87.94 90 ASN A C 1
ATOM 765 O O . ASN A 1 90 ? -1.419 9.846 -2.356 1.00 87.94 90 ASN A O 1
ATOM 769 N N . GLU A 1 91 ? -3.557 9.297 -2.193 1.00 91.69 91 GLU A N 1
ATOM 770 C CA . GLU A 1 91 ? -3.409 8.037 -2.937 1.00 91.69 91 GLU A CA 1
ATOM 771 C C . GLU A 1 91 ? -3.027 8.259 -4.410 1.00 91.69 91 GLU A C 1
ATOM 773 O O . GLU A 1 91 ? -3.727 8.982 -5.126 1.00 91.69 91 GLU A O 1
ATOM 778 N N . GLY A 1 92 ? -1.978 7.573 -4.877 1.00 91.56 92 GLY A N 1
ATOM 779 C CA . GLY A 1 92 ? -1.485 7.639 -6.254 1.00 91.56 92 GLY A CA 1
ATOM 780 C C . GLY A 1 92 ? -0.657 8.888 -6.528 1.00 91.56 92 GLY A C 1
ATOM 781 O O . GLY A 1 92 ? -0.918 9.944 -5.947 1.00 91.56 92 GLY A O 1
ATOM 782 N N . TYR A 1 93 ? 0.288 8.757 -7.460 1.00 92.44 93 TYR A N 1
ATOM 783 C CA . TYR A 1 93 ? 1.233 9.814 -7.789 1.00 92.44 93 TYR A CA 1
ATOM 784 C C . TYR A 1 93 ? 0.505 11.047 -8.323 1.00 92.44 93 TYR A C 1
ATOM 786 O O . TYR A 1 93 ? -0.381 10.945 -9.176 1.00 92.44 93 TYR A O 1
ATOM 794 N N . LYS A 1 94 ? 0.904 12.219 -7.833 1.00 89.62 94 LYS A N 1
ATOM 795 C CA . LYS A 1 94 ? 0.452 13.514 -8.351 1.00 89.62 94 LYS A CA 1
ATOM 796 C C . LYS A 1 94 ? 1.672 14.404 -8.591 1.00 89.62 94 LYS A C 1
ATOM 798 O O . LYS A 1 94 ? 2.502 14.501 -7.683 1.00 89.62 94 LYS A O 1
ATOM 803 N N . PRO A 1 95 ? 1.778 15.101 -9.735 1.00 89.19 95 PRO A N 1
ATOM 804 C CA . PRO A 1 95 ? 2.722 16.196 -9.916 1.00 89.19 95 PRO A CA 1
ATOM 805 C C . PRO A 1 95 ? 2.614 17.195 -8.766 1.00 89.19 95 PRO A C 1
ATOM 807 O O . PRO A 1 95 ? 1.527 17.406 -8.221 1.00 89.19 95 PRO A O 1
ATOM 810 N N . LYS A 1 96 ? 3.731 17.823 -8.383 1.00 87.38 96 LYS A N 1
ATOM 811 C CA . LYS A 1 96 ? 3.790 18.694 -7.190 1.00 87.38 96 LYS A CA 1
ATOM 812 C C . LYS A 1 96 ? 2.708 19.776 -7.180 1.00 87.38 96 LYS A C 1
ATOM 814 O O . LYS A 1 96 ? 2.142 20.032 -6.123 1.00 87.38 96 LYS A O 1
ATOM 819 N N . ILE A 1 97 ? 2.391 20.343 -8.345 1.00 85.94 97 ILE A N 1
ATOM 820 C CA . ILE A 1 97 ? 1.364 21.381 -8.510 1.00 85.94 97 ILE A CA 1
ATOM 821 C C . ILE A 1 97 ? -0.048 20.909 -8.118 1.00 85.94 97 ILE A C 1
ATOM 823 O O . ILE A 1 97 ? -0.843 21.699 -7.625 1.00 85.94 97 ILE A O 1
ATOM 827 N N . LEU A 1 98 ? -0.339 19.608 -8.240 1.00 84.25 98 LEU A N 1
ATOM 828 C CA . LEU A 1 98 ? -1.631 19.012 -7.882 1.00 84.25 98 LEU A CA 1
ATOM 829 C C . LEU A 1 98 ? -1.708 18.527 -6.428 1.00 84.25 98 LEU A C 1
ATOM 831 O O . LEU A 1 98 ? -2.779 18.126 -5.960 1.00 84.25 98 LEU A O 1
ATOM 835 N N . ARG A 1 99 ? -0.587 18.502 -5.699 1.00 83.81 99 ARG A N 1
ATOM 836 C CA . ARG A 1 99 ? -0.550 17.943 -4.344 1.00 83.81 99 ARG A CA 1
ATOM 837 C C . ARG A 1 99 ? -1.166 18.913 -3.349 1.00 83.81 99 ARG A C 1
ATOM 839 O O . ARG A 1 99 ? -0.613 19.967 -3.049 1.00 83.81 99 ARG A O 1
ATOM 846 N N . GLN A 1 100 ? -2.262 18.497 -2.723 1.00 73.81 100 GLN A N 1
ATOM 847 C CA . GLN A 1 100 ? -2.793 19.216 -1.573 1.00 73.81 100 GLN A CA 1
ATOM 848 C C . GLN A 1 100 ? -1.929 18.950 -0.339 1.00 73.81 100 GLN A C 1
ATOM 850 O O . GLN A 1 100 ? -1.725 17.806 0.074 1.00 73.81 100 GLN A O 1
ATOM 855 N N . LEU A 1 101 ? -1.449 20.034 0.276 1.00 67.81 101 LEU A N 1
ATOM 856 C CA . LEU A 1 101 ? -0.663 20.008 1.510 1.00 67.81 101 LEU A CA 1
ATOM 857 C C . LEU A 1 101 ? 0.620 19.143 1.410 1.00 67.81 101 LEU A C 1
ATOM 859 O O . LEU A 1 101 ? 1.057 18.575 2.415 1.00 67.81 101 LEU A O 1
ATOM 863 N N . GLU A 1 102 ? 1.185 19.014 0.205 1.00 68.25 102 GLU A N 1
ATOM 864 C CA . GLU A 1 102 ? 2.378 18.211 -0.127 1.00 68.25 102 GLU A CA 1
ATOM 865 C C . GLU A 1 102 ? 2.290 16.703 0.197 1.00 68.25 102 GLU A C 1
ATOM 867 O O . GLU A 1 102 ? 3.311 16.016 0.188 1.00 68.25 102 GLU A O 1
ATOM 872 N N . ALA A 1 103 ? 1.102 16.160 0.483 1.00 71.69 103 ALA A N 1
ATOM 873 C CA . ALA A 1 103 ? 0.948 14.734 0.776 1.00 71.69 103 ALA A CA 1
ATOM 874 C C . ALA A 1 103 ? 0.858 13.903 -0.507 1.00 71.69 103 ALA A C 1
ATOM 876 O O . ALA A 1 103 ? 0.047 14.206 -1.383 1.00 71.69 103 ALA A O 1
ATOM 877 N N . ASP A 1 104 ? 1.626 12.818 -0.577 1.00 82.88 104 ASP A N 1
ATOM 878 C CA . ASP A 1 104 ? 1.545 11.842 -1.662 1.00 82.88 104 ASP A CA 1
ATOM 879 C C . ASP A 1 104 ? 1.867 10.433 -1.136 1.00 82.88 104 ASP A C 1
ATOM 881 O O . ASP A 1 104 ? 2.694 10.255 -0.242 1.00 82.88 104 ASP A O 1
ATOM 885 N N . CYS A 1 105 ? 1.185 9.432 -1.672 1.00 91.62 105 CYS A N 1
ATOM 886 C CA . CYS A 1 105 ? 1.403 8.009 -1.457 1.00 91.62 105 CYS A CA 1
ATOM 887 C C . CYS A 1 105 ? 1.335 7.332 -2.837 1.00 91.62 105 CYS A C 1
ATOM 889 O O . CYS A 1 105 ? 0.283 6.800 -3.218 1.00 91.62 105 CYS A O 1
ATOM 891 N N . PRO A 1 106 ? 2.435 7.410 -3.608 1.00 93.06 106 PRO A N 1
ATOM 892 C CA . PRO A 1 106 ? 2.458 7.041 -5.021 1.00 93.06 106 PRO A CA 1
ATOM 893 C C . PRO A 1 106 ? 2.113 5.571 -5.258 1.00 93.06 106 PRO A C 1
ATOM 895 O O . PRO A 1 106 ? 1.279 5.260 -6.117 1.00 93.06 106 PRO A O 1
ATOM 898 N N . VAL A 1 107 ? 2.691 4.686 -4.436 1.00 96.19 107 VAL A N 1
ATOM 899 C CA . VAL A 1 107 ? 2.542 3.229 -4.528 1.00 96.19 107 VAL A CA 1
ATOM 900 C C . VAL A 1 107 ? 1.942 2.688 -3.218 1.00 96.19 107 VAL A C 1
ATOM 902 O O . VAL A 1 107 ? 2.669 2.241 -2.327 1.00 96.19 107 VAL A O 1
ATOM 905 N N . PRO A 1 108 ? 0.616 2.781 -3.032 1.00 95.38 108 PRO A N 1
ATOM 906 C CA . PRO A 1 108 ? -0.042 2.488 -1.771 1.00 95.38 108 PRO A CA 1
ATOM 907 C C . PRO A 1 108 ? -0.226 0.987 -1.508 1.00 95.38 108 PRO A C 1
ATOM 909 O O . PRO A 1 108 ? -0.562 0.196 -2.383 1.00 95.38 108 PRO A O 1
ATOM 912 N N . VAL A 1 109 ? -0.124 0.607 -0.239 1.00 97.06 109 VAL A N 1
ATOM 913 C CA . VAL A 1 109 ? -0.359 -0.744 0.273 1.00 97.06 109 VAL A CA 1
ATOM 914 C C . VAL A 1 109 ? -1.193 -0.665 1.549 1.00 97.06 109 VAL A C 1
ATOM 916 O O . VAL A 1 109 ? -0.985 0.204 2.401 1.00 97.06 109 VAL A O 1
ATOM 919 N N . PHE A 1 110 ? -2.116 -1.612 1.715 1.00 97.81 110 PHE A N 1
ATOM 920 C CA . PHE A 1 110 ? -2.851 -1.800 2.964 1.00 97.81 110 PHE A CA 1
ATOM 921 C C . PHE A 1 110 ? -2.387 -3.037 3.718 1.00 97.81 110 PHE A C 1
ATOM 923 O O . PHE A 1 110 ? -2.375 -4.129 3.161 1.00 97.81 110 PHE A O 1
ATOM 930 N N . PHE A 1 111 ? -2.153 -2.900 5.020 1.00 98.56 111 PHE A N 1
ATOM 931 C CA . PHE A 1 111 ? -2.182 -4.030 5.948 1.00 98.56 111 PHE A CA 1
ATOM 932 C C . PHE A 1 111 ? -3.579 -4.150 6.553 1.00 98.56 111 PHE A C 1
ATOM 934 O O . PHE A 1 111 ? -4.085 -3.174 7.110 1.00 98.56 111 PHE A O 1
ATOM 941 N N . CYS A 1 112 ? -4.176 -5.339 6.479 1.00 98.38 112 CYS A N 1
ATOM 942 C CA . CYS A 1 112 ? -5.456 -5.649 7.114 1.00 98.38 112 CYS A CA 1
ATOM 943 C C . CYS A 1 112 ? -5.207 -6.546 8.331 1.00 98.38 112 CYS A C 1
ATOM 945 O O . CYS A 1 112 ? -4.792 -7.701 8.191 1.00 98.38 112 CYS A O 1
ATOM 947 N N . LEU A 1 113 ? -5.433 -6.008 9.529 1.00 98.69 113 LEU A N 1
ATOM 948 C CA . LEU A 1 113 ? -5.187 -6.682 10.803 1.00 98.69 113 LEU A CA 1
ATOM 949 C C . LEU A 1 113 ? -6.511 -7.097 11.439 1.00 98.69 113 LEU A C 1
ATOM 951 O O . LEU A 1 113 ? -7.456 -6.321 11.405 1.00 98.69 113 LEU A O 1
ATOM 955 N N . ASN A 1 114 ? -6.579 -8.282 12.044 1.00 98.62 114 ASN A N 1
ATOM 956 C CA . ASN A 1 114 ? -7.784 -8.784 12.705 1.00 98.62 114 ASN A CA 1
ATOM 957 C C . ASN A 1 114 ? -8.261 -7.808 13.797 1.00 98.62 114 ASN A C 1
ATOM 959 O O . ASN A 1 114 ? -7.556 -7.561 14.779 1.00 98.62 114 ASN A O 1
ATOM 963 N N . SER A 1 115 ? -9.461 -7.256 13.626 1.00 98.25 115 SER A N 1
ATOM 964 C CA . SER A 1 115 ? -9.969 -6.178 14.479 1.00 98.25 115 SER A CA 1
ATOM 965 C C . SER A 1 115 ? -10.229 -6.624 15.919 1.00 98.25 115 SER A C 1
ATOM 967 O O . SER A 1 115 ? -9.815 -5.943 16.859 1.00 98.25 115 SER A O 1
ATOM 969 N N . ALA A 1 116 ? -10.842 -7.793 16.117 1.00 97.75 116 ALA A N 1
ATOM 970 C CA . ALA A 1 116 ? -11.132 -8.322 17.447 1.00 97.75 116 ALA A CA 1
ATOM 971 C C . ALA A 1 116 ? -9.843 -8.595 18.241 1.00 97.75 116 ALA A C 1
ATOM 973 O O . ALA A 1 116 ? -9.743 -8.228 19.413 1.00 97.75 116 ALA A O 1
ATOM 974 N N . GLN A 1 117 ? -8.826 -9.185 17.608 1.00 98.19 117 GLN A N 1
ATOM 975 C CA . GLN A 1 117 ? -7.533 -9.431 18.250 1.00 98.19 117 GLN A CA 1
ATOM 976 C C . GLN A 1 117 ? -6.809 -8.125 18.601 1.00 98.19 117 GLN A C 1
ATOM 978 O O . GLN A 1 117 ? -6.264 -8.005 19.697 1.00 98.19 117 GLN A O 1
ATOM 983 N N . ILE A 1 118 ? -6.848 -7.124 17.716 1.00 98.19 118 ILE A N 1
ATOM 984 C CA . ILE A 1 118 ? -6.240 -5.812 17.968 1.00 98.19 118 ILE A CA 1
ATOM 985 C C . ILE A 1 118 ? -6.929 -5.077 19.126 1.00 98.19 118 ILE A C 1
ATOM 987 O O . ILE A 1 118 ? -6.236 -4.501 19.966 1.00 98.19 118 ILE A O 1
ATOM 991 N N . LEU A 1 119 ? -8.264 -5.104 19.215 1.00 9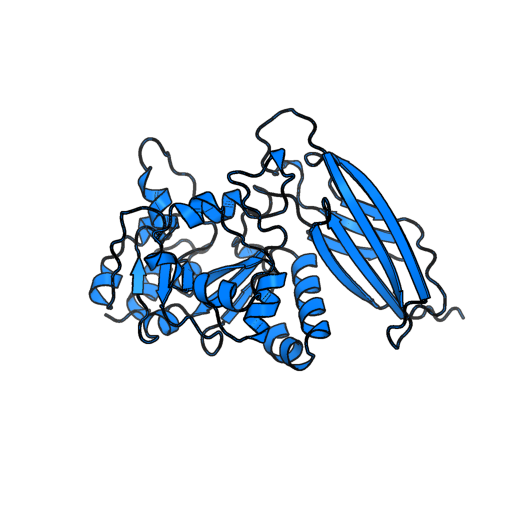8.00 119 LEU A N 1
ATOM 992 C CA . LEU A 1 119 ? -9.003 -4.481 20.327 1.00 98.00 119 LEU A CA 1
ATOM 993 C C . LEU A 1 119 ? -8.665 -5.118 21.678 1.00 98.00 119 LEU A C 1
ATOM 995 O O . LEU A 1 119 ? -8.618 -4.422 22.690 1.00 98.00 119 LEU A O 1
ATOM 999 N N . ASN A 1 120 ? -8.391 -6.424 21.687 1.00 97.50 120 ASN A N 1
ATOM 1000 C CA . ASN A 1 120 ? -7.953 -7.149 22.878 1.00 97.50 120 ASN A CA 1
ATOM 1001 C C . ASN A 1 120 ? -6.449 -6.998 23.170 1.00 97.50 120 ASN A C 1
ATOM 1003 O O . ASN A 1 120 ? -5.987 -7.406 24.237 1.00 97.50 120 ASN A O 1
ATOM 1007 N N . TYR A 1 121 ? -5.665 -6.419 22.256 1.00 97.69 121 TYR A N 1
ATOM 1008 C CA . TYR A 1 121 ? -4.233 -6.239 22.466 1.00 97.69 121 TYR A CA 1
ATOM 1009 C C . TYR A 1 121 ? -3.958 -5.204 23.580 1.00 97.69 121 TYR A C 1
ATOM 1011 O O . TYR A 1 121 ? -4.545 -4.115 23.577 1.00 97.69 121 TYR A O 1
ATOM 1019 N N . PRO A 1 122 ? -3.057 -5.490 24.544 1.00 96.44 122 PRO A N 1
ATOM 1020 C CA . PRO A 1 122 ? -2.832 -4.609 25.684 1.00 96.44 122 PRO A CA 1
ATOM 1021 C C . PRO A 1 122 ? -2.454 -3.173 25.309 1.00 96.44 122 PRO A C 1
ATOM 1023 O O . PRO A 1 122 ? -1.527 -2.906 24.538 1.00 96.44 122 PRO A O 1
ATOM 1026 N N . GLY A 1 123 ? -3.151 -2.222 25.932 1.00 94.44 123 GLY A N 1
ATOM 1027 C CA . GLY A 1 123 ? -2.928 -0.792 25.728 1.00 94.44 123 GLY A CA 1
ATOM 1028 C C . GLY A 1 123 ? -3.525 -0.234 24.435 1.00 94.44 123 GLY A C 1
ATOM 1029 O O . GLY A 1 123 ? -3.276 0.938 24.136 1.00 94.44 123 GLY A O 1
ATOM 1030 N N . THR A 1 124 ? -4.298 -1.032 23.690 1.00 96.31 124 THR A N 1
ATOM 1031 C CA . THR A 1 124 ? -5.110 -0.540 22.576 1.00 96.31 124 THR A CA 1
ATOM 1032 C C . THR A 1 124 ? -6.181 0.418 23.088 1.00 96.31 124 THR A C 1
ATOM 1034 O O . THR A 1 124 ? -6.855 0.162 24.084 1.00 96.31 124 THR A O 1
ATOM 1037 N N . LYS A 1 125 ? -6.316 1.548 22.399 1.00 95.81 125 LYS A N 1
ATOM 1038 C CA . LYS A 1 125 ? -7.362 2.552 22.604 1.00 95.81 125 LYS A CA 1
ATOM 1039 C C . LYS A 1 125 ? -7.947 2.940 21.253 1.00 95.81 125 LYS A C 1
ATOM 1041 O O . LYS A 1 125 ? -7.393 2.576 20.216 1.00 95.81 125 LYS A O 1
ATOM 1046 N N . PHE A 1 126 ? -9.021 3.713 21.253 1.00 95.31 126 PHE A N 1
ATOM 1047 C CA . PHE A 1 126 ? -9.654 4.164 20.017 1.00 95.31 126 PHE A CA 1
ATOM 1048 C C . PHE A 1 126 ? -10.175 5.594 20.123 1.00 95.31 126 PHE A C 1
ATOM 1050 O O . PHE A 1 126 ? -10.495 6.076 21.208 1.00 95.31 126 PHE A O 1
ATOM 1057 N N . ALA A 1 127 ? -10.228 6.275 18.983 1.00 92.81 127 ALA A N 1
ATOM 1058 C CA . ALA A 1 127 ? -10.758 7.620 18.830 1.00 92.81 127 ALA A CA 1
ATOM 1059 C C . ALA A 1 127 ? -11.822 7.618 17.728 1.00 92.81 127 ALA A C 1
ATOM 1061 O O . ALA A 1 127 ? -11.562 7.219 16.597 1.00 92.81 127 ALA A O 1
ATOM 1062 N N . GLU A 1 128 ? -13.016 8.083 18.080 1.00 91.12 128 GLU A N 1
ATOM 1063 C CA . GLU A 1 128 ? -14.213 8.091 17.224 1.00 91.12 128 GLU A CA 1
ATOM 1064 C C . GLU A 1 128 ? -14.220 9.214 16.173 1.00 91.12 128 GLU A C 1
ATOM 1066 O O . GLU A 1 128 ? -14.945 9.188 15.186 1.00 91.12 128 GLU A O 1
ATOM 1071 N N . LYS A 1 129 ? -13.420 10.248 16.409 1.00 87.44 129 LYS A N 1
ATOM 1072 C CA . LYS A 1 129 ? -13.148 11.346 15.485 1.00 87.44 129 LYS A CA 1
ATOM 1073 C C . LYS A 1 129 ? -11.640 11.513 15.553 1.00 87.44 129 LYS A C 1
ATOM 1075 O O . LYS A 1 129 ? -11.142 11.748 16.652 1.00 87.44 129 LYS A O 1
ATOM 1080 N N . GLY A 1 130 ? -10.938 11.260 14.448 1.00 76.81 130 GLY A N 1
ATOM 1081 C CA . GLY A 1 130 ? -9.491 10.989 14.419 1.00 76.81 130 GLY A CA 1
ATOM 1082 C C . GLY A 1 130 ? -8.588 11.914 15.253 1.00 76.81 130 GLY A C 1
ATOM 1083 O O . GLY A 1 130 ? -8.959 13.007 15.679 1.00 76.81 130 GLY A O 1
ATOM 1084 N N . LEU A 1 131 ? -7.341 11.495 15.469 1.00 74.62 131 LEU A N 1
ATOM 1085 C CA . LEU A 1 131 ? -6.374 12.190 16.325 1.00 74.62 131 LEU A CA 1
ATOM 1086 C C . LEU A 1 131 ? -5.757 13.468 15.732 1.00 74.62 131 LEU A C 1
ATOM 1088 O O . LEU A 1 131 ? -4.852 14.048 16.336 1.00 74.62 131 LEU A O 1
ATOM 1092 N N . ALA A 1 132 ? -6.212 13.919 14.564 1.00 62.03 132 ALA A N 1
ATOM 1093 C CA . ALA A 1 132 ? -5.829 15.212 14.001 1.00 62.03 132 ALA A CA 1
ATOM 1094 C C . ALA A 1 132 ? -6.774 16.316 14.521 1.00 62.03 132 ALA A C 1
ATOM 1096 O O . ALA A 1 132 ? -7.992 16.191 14.398 1.00 62.03 132 ALA A O 1
ATOM 1097 N N . GLY A 1 133 ? -6.233 17.386 15.119 1.00 59.25 133 GLY A N 1
ATOM 1098 C CA . GLY A 1 133 ? -7.003 18.491 15.719 1.00 59.25 133 GLY A CA 1
ATOM 1099 C C . GLY A 1 133 ? -6.925 18.541 17.251 1.00 59.25 133 GLY A C 1
ATOM 1100 O O . GLY A 1 133 ? -5.962 18.064 17.827 1.00 59.25 133 GLY A O 1
ATOM 1101 N N . GLY A 1 134 ? -7.909 19.158 17.919 1.00 53.44 134 GLY A N 1
ATOM 1102 C CA . GLY A 1 134 ? -7.967 19.280 19.391 1.00 53.44 134 GLY A CA 1
ATOM 1103 C C . GLY A 1 134 ? -9.125 18.524 20.059 1.00 53.44 134 GLY A C 1
ATOM 1104 O O . GLY A 1 134 ? -9.377 18.707 21.244 1.00 53.44 134 GLY A O 1
ATOM 1105 N N . ARG A 1 135 ? -9.878 17.708 19.307 1.00 56.09 135 ARG A N 1
ATOM 1106 C CA . ARG A 1 135 ? -11.152 17.092 19.741 1.00 56.09 135 ARG A CA 1
ATOM 1107 C C . ARG A 1 135 ? -11.033 15.580 19.971 1.00 56.09 135 ARG A C 1
ATOM 1109 O O . ARG A 1 135 ? -11.795 14.807 19.396 1.00 56.09 135 ARG A O 1
ATOM 1116 N N . HIS A 1 136 ? -10.070 15.137 20.775 1.00 65.38 136 HIS A N 1
ATOM 1117 C CA . HIS A 1 136 ? -9.818 13.701 20.954 1.00 65.38 136 HIS A CA 1
ATOM 1118 C C . HIS A 1 136 ? -10.534 13.150 22.178 1.00 65.38 136 HIS A C 1
ATOM 1120 O O . HIS A 1 136 ? -10.090 13.345 23.305 1.00 65.38 136 HIS A O 1
ATOM 1126 N N . ASN A 1 137 ? -11.613 12.406 21.948 1.00 78.06 137 ASN A N 1
ATOM 1127 C CA . ASN A 1 137 ? -12.201 11.557 22.976 1.00 78.06 137 ASN A CA 1
ATOM 1128 C C . ASN A 1 137 ? -11.609 10.147 22.849 1.00 78.06 137 ASN A C 1
ATOM 1130 O O . ASN A 1 137 ? -12.181 9.281 22.185 1.00 78.06 137 ASN A O 1
ATOM 1134 N N . ILE A 1 138 ? -10.403 9.955 23.397 1.00 89.06 138 ILE A N 1
ATOM 1135 C CA . ILE A 1 138 ? -9.737 8.648 23.401 1.00 89.06 138 ILE A CA 1
ATOM 1136 C C . ILE A 1 138 ? -10.442 7.754 24.419 1.00 89.06 138 ILE A C 1
ATOM 1138 O O . ILE A 1 138 ? -10.391 8.006 25.622 1.00 89.06 138 ILE A O 1
ATOM 1142 N N . LYS A 1 139 ? -11.041 6.676 23.926 1.00 93.88 139 LYS A N 1
ATOM 1143 C CA . LYS A 1 139 ? -11.819 5.706 24.694 1.00 93.88 139 LYS A CA 1
ATOM 1144 C C . LYS A 1 139 ? -11.088 4.359 24.773 1.00 93.88 139 LYS A C 1
ATOM 1146 O O . LYS A 1 139 ? -10.146 4.085 24.023 1.00 93.88 139 LYS A O 1
ATOM 1151 N N . THR A 1 140 ? -11.503 3.529 25.723 1.00 95.19 140 THR A N 1
ATOM 1152 C CA . THR A 1 140 ? -11.039 2.148 25.905 1.00 95.19 140 THR A CA 1
ATOM 1153 C C . THR A 1 140 ? -12.147 1.319 26.550 1.00 95.19 140 THR A C 1
ATOM 1155 O O . THR A 1 140 ? -13.025 1.879 27.204 1.00 95.19 140 THR A O 1
ATOM 1158 N N . GLY A 1 141 ? -12.076 -0.002 26.411 1.00 96.19 141 GLY A N 1
ATOM 1159 C CA . GLY A 1 141 ? -13.048 -0.928 26.982 1.00 96.19 141 GLY A CA 1
ATOM 1160 C C . GLY A 1 141 ? -14.236 -1.198 26.061 1.00 96.19 141 GLY A C 1
ATOM 1161 O O . GLY A 1 141 ? -14.550 -0.423 25.157 1.00 96.19 141 GLY A O 1
ATOM 1162 N N . VAL A 1 142 ? -14.881 -2.341 26.297 1.00 97.44 142 VAL A N 1
ATOM 1163 C CA . VAL A 1 142 ? -15.943 -2.863 25.430 1.00 97.44 142 VAL A CA 1
ATOM 1164 C C . VAL A 1 142 ? -17.202 -2.001 25.494 1.00 97.44 142 VAL A C 1
ATOM 1166 O O . VAL A 1 142 ? -17.801 -1.745 24.453 1.00 97.44 142 VAL A O 1
ATOM 1169 N N . ASP A 1 143 ? -17.554 -1.489 26.675 1.00 97.00 143 ASP A N 1
ATOM 1170 C CA . ASP A 1 143 ? -18.741 -0.644 26.858 1.00 97.00 143 ASP A CA 1
ATOM 1171 C C . ASP A 1 143 ? -18.626 0.636 26.020 1.00 97.00 143 ASP A C 1
ATOM 1173 O O . ASP A 1 143 ? -19.451 0.884 25.143 1.00 97.00 143 ASP A O 1
ATOM 1177 N N . ALA A 1 144 ? -17.514 1.366 26.156 1.00 96.62 144 ALA A N 1
ATOM 1178 C CA . ALA A 1 144 ? -17.256 2.574 25.372 1.00 96.62 144 ALA A CA 1
ATOM 1179 C C . ALA A 1 144 ? -17.119 2.307 23.860 1.00 96.62 144 ALA A C 1
ATOM 1181 O O . ALA A 1 144 ? -17.346 3.205 23.049 1.00 96.62 144 ALA A O 1
ATOM 1182 N N . PHE A 1 145 ? -16.719 1.092 23.468 1.00 97.50 145 PHE A N 1
ATOM 1183 C CA . PHE A 1 145 ? -16.673 0.683 22.064 1.00 97.50 145 PHE A CA 1
ATOM 1184 C C . PHE A 1 145 ? -18.071 0.405 21.511 1.00 97.50 145 PHE A C 1
ATOM 1186 O O . PHE A 1 145 ? -18.349 0.726 20.360 1.00 97.50 145 PHE A O 1
ATOM 1193 N N . SER A 1 146 ? -18.966 -0.155 22.328 1.00 97.12 146 SER A N 1
ATOM 1194 C CA . SER A 1 146 ? -20.355 -0.420 21.942 1.00 97.12 146 SER A CA 1
ATOM 1195 C C . SER A 1 146 ? -21.163 0.857 21.683 1.00 97.12 146 SER A C 1
ATOM 1197 O O . SER A 1 146 ? -22.131 0.823 20.929 1.00 97.12 146 SER A O 1
ATOM 1199 N N . GLU A 1 147 ? -20.725 1.979 22.256 1.00 96.25 147 GLU A N 1
ATOM 1200 C CA . GLU A 1 147 ? -21.340 3.304 22.124 1.00 96.25 147 GLU A CA 1
ATOM 1201 C C . GLU A 1 147 ? -20.850 4.102 20.903 1.00 96.25 147 GLU A C 1
ATOM 1203 O O . GLU A 1 147 ? -21.307 5.225 20.685 1.00 96.25 147 GLU A O 1
ATOM 1208 N N . LEU A 1 148 ? -19.899 3.577 20.120 1.00 95.94 148 LEU A N 1
ATOM 1209 C CA . LEU A 1 148 ? -19.407 4.276 18.933 1.00 95.94 148 LEU A CA 1
ATOM 1210 C C . LEU A 1 148 ? -20.497 4.405 17.865 1.00 95.94 148 LEU A C 1
ATOM 1212 O O . LEU A 1 148 ? -21.279 3.485 17.619 1.00 95.94 148 LEU A O 1
ATOM 1216 N N . ASN A 1 149 ? -20.491 5.529 17.152 1.00 95.50 149 ASN A N 1
ATOM 1217 C CA . ASN A 1 149 ? -21.371 5.754 16.014 1.00 95.50 149 ASN A CA 1
ATOM 1218 C C . ASN A 1 149 ? -20.864 5.012 14.764 1.00 95.50 149 ASN A C 1
ATOM 1220 O O . ASN A 1 149 ? -20.312 5.608 13.838 1.00 95.50 149 ASN A O 1
ATOM 1224 N N . PHE A 1 150 ? -21.042 3.690 14.746 1.00 96.69 150 PHE A N 1
ATOM 1225 C CA . PHE A 1 150 ? -20.581 2.823 13.660 1.00 96.69 150 PHE A CA 1
ATOM 1226 C C . PHE A 1 150 ? -21.190 3.157 12.298 1.00 96.69 150 PHE A C 1
ATOM 1228 O O . PHE A 1 150 ? -20.512 2.979 11.289 1.00 96.69 150 PHE A O 1
ATOM 1235 N N . ASP A 1 151 ? -22.414 3.685 12.270 1.00 95.44 151 ASP A N 1
ATOM 1236 C CA . ASP A 1 151 ? -23.069 4.140 11.043 1.00 95.44 151 ASP A CA 1
ATOM 1237 C C . ASP A 1 151 ? -22.251 5.251 10.369 1.00 95.44 151 ASP A C 1
ATOM 1239 O O . ASP A 1 151 ? -21.845 5.123 9.215 1.00 95.44 151 ASP A O 1
ATOM 1243 N N . LYS A 1 152 ? -21.849 6.279 11.128 1.00 94.69 152 LYS A N 1
ATOM 1244 C CA . LYS A 1 152 ? -20.972 7.341 10.609 1.00 94.69 152 LYS A CA 1
ATOM 1245 C C . LYS A 1 152 ? -19.537 6.874 10.363 1.00 94.69 152 LYS A C 1
ATOM 1247 O O . LYS A 1 152 ? -18.896 7.353 9.427 1.00 94.69 152 LYS A O 1
ATOM 1252 N N . ILE A 1 153 ? -19.012 5.963 11.189 1.00 95.50 153 ILE A N 1
ATOM 1253 C CA . ILE A 1 153 ? -17.651 5.421 11.024 1.00 95.50 153 ILE A CA 1
ATOM 1254 C C . ILE A 1 153 ? -17.537 4.655 9.711 1.00 95.50 153 ILE A C 1
ATOM 1256 O O . ILE A 1 153 ? -16.568 4.865 8.986 1.00 95.50 153 ILE A O 1
ATOM 1260 N N . TYR A 1 154 ? -18.507 3.792 9.405 1.00 96.38 154 TYR A N 1
ATOM 1261 C CA . TYR A 1 154 ? -18.522 2.949 8.210 1.00 96.38 154 TYR A CA 1
ATOM 1262 C C . TYR A 1 154 ? -19.300 3.548 7.037 1.00 96.38 154 TYR A C 1
ATOM 1264 O O . TYR A 1 154 ? -19.383 2.905 5.993 1.00 96.38 154 TYR A O 1
ATOM 1272 N N . HIS A 1 155 ? -19.806 4.777 7.173 1.00 93.94 155 HIS A N 1
ATOM 1273 C CA . HIS A 1 155 ? -20.508 5.491 6.114 1.00 93.94 155 HIS A CA 1
ATOM 1274 C C . HIS A 1 155 ? -19.702 5.465 4.807 1.00 93.94 155 HIS A C 1
ATOM 1276 O O . HIS A 1 155 ? -18.593 6.011 4.733 1.00 93.94 155 HIS A O 1
ATOM 1282 N N . ASP A 1 156 ? -20.276 4.881 3.757 1.00 90.69 156 ASP A N 1
ATOM 1283 C CA . ASP A 1 156 ? -19.674 4.716 2.434 1.00 90.69 156 ASP A CA 1
ATOM 1284 C C . ASP A 1 156 ? -20.589 5.330 1.372 1.00 90.69 156 ASP A C 1
ATOM 1286 O O . ASP A 1 156 ? -21.726 4.902 1.202 1.00 90.69 156 ASP A O 1
ATOM 1290 N N . GLY A 1 157 ? -20.108 6.375 0.699 1.00 87.38 157 GLY A N 1
ATOM 1291 C CA . GLY A 1 157 ? -20.923 7.164 -0.224 1.00 87.38 157 GLY A CA 1
ATOM 1292 C C . GLY A 1 157 ? -20.723 8.673 -0.114 1.00 87.38 157 GLY A C 1
ATOM 1293 O O . GLY A 1 157 ? -19.881 9.176 0.641 1.00 87.38 157 GLY A O 1
ATOM 1294 N N . TRP A 1 158 ? -21.494 9.398 -0.912 1.00 84.88 158 TRP A N 1
ATOM 1295 C CA . TRP A 1 158 ? -21.508 10.854 -0.902 1.00 84.88 158 TRP A CA 1
ATOM 1296 C C . TRP A 1 158 ? -22.185 11.385 0.369 1.00 84.88 158 TRP A C 1
ATOM 1298 O O . TRP A 1 158 ? -23.075 10.740 0.915 1.00 84.88 158 TRP A O 1
ATOM 1308 N N . TYR A 1 159 ? -21.739 12.541 0.850 1.00 83.62 159 TYR A N 1
ATOM 1309 C CA . TYR A 1 159 ? -22.405 13.290 1.913 1.00 83.62 159 TYR A CA 1
ATOM 1310 C C . TYR A 1 159 ? -22.317 14.780 1.599 1.00 83.62 159 TYR A C 1
ATOM 1312 O O . TYR A 1 159 ? -21.324 15.236 1.023 1.00 83.62 159 TYR A O 1
ATOM 1320 N N . ASP A 1 160 ? -23.335 15.535 2.001 1.00 80.50 160 ASP A N 1
ATOM 1321 C CA . ASP A 1 160 ? -23.335 16.982 1.842 1.00 80.50 160 ASP A CA 1
ATOM 1322 C C . ASP A 1 160 ? -22.510 17.611 2.966 1.00 80.50 160 ASP A C 1
ATOM 1324 O O . ASP A 1 160 ? -22.901 17.589 4.130 1.00 80.50 160 ASP A O 1
ATOM 1328 N N . SER A 1 161 ? -21.360 18.205 2.648 1.00 75.19 161 SER A N 1
ATOM 1329 C CA . SER A 1 161 ? -20.530 18.862 3.664 1.00 75.19 161 SER A CA 1
ATOM 1330 C C . SER A 1 161 ? -21.198 20.067 4.341 1.00 75.19 161 SER A C 1
ATOM 1332 O O . SER A 1 161 ? -20.738 20.473 5.407 1.00 75.19 161 SER A O 1
ATOM 1334 N N . SER A 1 162 ? -22.254 20.640 3.753 1.00 75.25 162 SER A N 1
ATOM 1335 C CA . SER A 1 162 ? -23.007 21.747 4.349 1.00 75.25 162 SER A CA 1
ATOM 1336 C C . SER A 1 162 ? -23.943 21.290 5.476 1.00 75.25 162 SER A C 1
ATOM 1338 O O . SER A 1 162 ? -24.158 22.041 6.426 1.00 75.25 162 SER A O 1
ATOM 1340 N N . CYS A 1 163 ? -24.436 20.048 5.421 1.00 72.56 163 CYS A N 1
ATOM 1341 C CA . CYS A 1 163 ? -25.337 19.471 6.426 1.00 72.56 163 CYS A CA 1
ATOM 1342 C C . CYS A 1 163 ? -24.648 18.422 7.320 1.00 72.56 163 CYS A C 1
ATOM 1344 O O . CYS A 1 163 ? -24.913 18.363 8.518 1.00 72.56 163 CYS A O 1
ATOM 1346 N N . ASP A 1 164 ? -23.700 17.659 6.771 1.00 77.12 164 ASP A N 1
ATOM 1347 C CA . ASP A 1 164 ? -23.083 16.475 7.381 1.00 77.12 164 ASP A CA 1
ATOM 1348 C C . ASP A 1 164 ? -21.558 16.606 7.518 1.00 77.12 164 ASP A C 1
ATOM 1350 O O . ASP A 1 164 ? -20.787 15.658 7.329 1.00 77.12 164 ASP A O 1
ATOM 1354 N N . ASN A 1 165 ? -21.081 17.803 7.871 1.00 76.06 165 ASN A N 1
ATOM 1355 C CA . ASN A 1 165 ? -19.645 18.077 7.991 1.00 76.06 165 ASN A CA 1
ATOM 1356 C C . ASN A 1 165 ? -18.936 17.138 8.993 1.00 76.06 165 ASN A C 1
ATOM 1358 O O . ASN A 1 165 ? -17.728 16.903 8.905 1.00 76.06 165 ASN A O 1
ATOM 1362 N N . ASP A 1 166 ? -19.667 16.562 9.954 1.00 86.56 166 ASP A N 1
ATOM 1363 C CA . ASP A 1 166 ? -19.061 15.705 10.964 1.00 86.56 166 ASP A CA 1
ATOM 1364 C C . ASP A 1 166 ? -18.693 14.293 10.469 1.00 86.56 166 ASP A C 1
ATOM 1366 O O . ASP A 1 166 ? -17.762 13.698 11.025 1.00 86.56 166 ASP A O 1
ATOM 1370 N N . ILE A 1 167 ? -19.324 13.792 9.394 1.00 90.31 167 ILE A N 1
ATOM 1371 C CA . ILE A 1 167 ? -19.046 12.473 8.788 1.00 90.31 167 ILE A CA 1
ATOM 1372 C C . ILE A 1 167 ? -17.568 12.346 8.413 1.00 90.31 167 ILE A C 1
ATOM 1374 O O . ILE A 1 167 ? -16.952 11.300 8.644 1.00 90.31 167 ILE A O 1
ATOM 1378 N N . LYS A 1 168 ? -16.959 13.428 7.907 1.00 88.25 168 LYS A N 1
ATOM 1379 C CA . LYS A 1 168 ? -15.529 13.471 7.561 1.00 88.25 168 LYS A CA 1
ATOM 1380 C C . LYS A 1 168 ? -14.644 13.029 8.729 1.00 88.25 168 LYS A C 1
ATOM 1382 O O . LYS A 1 168 ? -13.674 12.302 8.525 1.00 88.25 168 LYS A O 1
ATOM 1387 N N . TYR A 1 169 ? -14.979 13.453 9.947 1.00 89.00 169 TYR A N 1
ATOM 1388 C CA . TYR A 1 169 ? -14.198 13.131 11.140 1.00 89.00 169 TYR A CA 1
ATOM 1389 C C . TYR A 1 169 ? -14.423 11.692 11.610 1.00 89.00 169 TYR A C 1
ATOM 1391 O O . TYR A 1 169 ? -13.462 11.051 12.033 1.00 89.00 169 TYR A O 1
ATOM 1399 N N . TYR A 1 170 ? -15.646 11.166 11.494 1.00 93.06 170 TYR A N 1
ATOM 1400 C CA . TYR A 1 170 ? -15.947 9.767 11.827 1.00 93.06 170 TYR A CA 1
ATOM 1401 C C . TYR A 1 170 ? -15.264 8.783 10.876 1.00 93.06 170 TYR A C 1
ATOM 1403 O O . TYR A 1 170 ? -14.722 7.770 11.318 1.00 93.06 170 TYR A O 1
ATOM 1411 N N . ARG A 1 171 ? -15.184 9.116 9.582 1.00 93.00 171 ARG A N 1
ATOM 1412 C CA . ARG A 1 171 ? -14.428 8.339 8.583 1.00 93.00 171 ARG A CA 1
ATOM 1413 C C . ARG A 1 171 ? -12.921 8.287 8.850 1.00 93.00 171 ARG A C 1
ATOM 1415 O O . ARG A 1 171 ? -12.229 7.479 8.237 1.00 93.00 171 ARG A O 1
ATOM 1422 N N . LEU A 1 172 ? -12.421 9.143 9.742 1.00 91.50 172 LEU A N 1
ATOM 1423 C CA .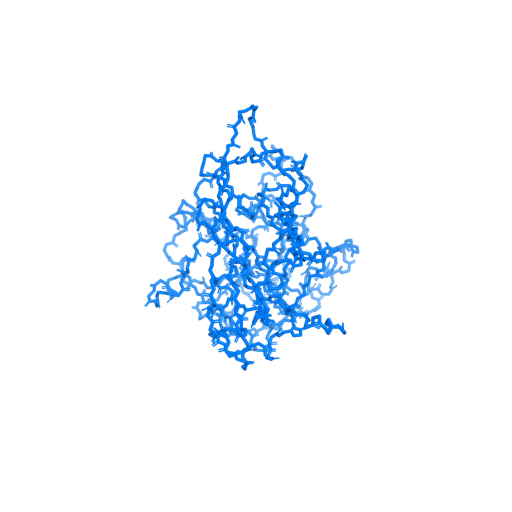 LEU A 1 172 ? -11.042 9.173 10.230 1.00 91.50 172 LEU A CA 1
ATOM 1424 C C . LEU A 1 172 ? -10.912 8.547 11.626 1.00 91.50 172 LEU A C 1
ATOM 1426 O O . LEU A 1 172 ? -9.946 8.837 12.326 1.00 91.50 172 LEU A O 1
ATOM 1430 N N . SER A 1 173 ? -11.870 7.722 12.057 1.00 94.44 173 SER A N 1
ATOM 1431 C CA . SER A 1 173 ? -11.756 6.986 13.319 1.00 94.44 173 SER A CA 1
ATOM 1432 C C . SER A 1 173 ? -10.512 6.107 13.333 1.00 94.44 173 SER A C 1
ATOM 1434 O O . SER A 1 173 ? -10.189 5.438 12.345 1.00 94.44 173 SER A O 1
ATOM 1436 N N . GLU A 1 174 ? -9.838 6.083 14.478 1.00 95.06 174 GLU A N 1
ATOM 1437 C CA . GLU A 1 174 ? -8.516 5.480 14.629 1.00 95.06 174 GLU A CA 1
ATOM 1438 C C . GLU A 1 174 ? -8.462 4.517 15.819 1.00 95.06 174 GLU A C 1
ATOM 1440 O O . GLU A 1 174 ? -9.013 4.778 16.889 1.00 95.06 174 GLU A O 1
ATOM 1445 N N . ILE A 1 175 ? -7.721 3.425 15.642 1.00 96.19 175 ILE A N 1
ATOM 1446 C CA . ILE A 1 175 ? -7.239 2.546 16.706 1.00 96.19 175 ILE A CA 1
ATOM 1447 C C . ILE A 1 175 ? -5.784 2.889 16.979 1.00 96.19 175 ILE A C 1
ATOM 1449 O O . ILE A 1 175 ? -4.984 3.006 16.048 1.00 96.19 175 ILE A O 1
ATOM 1453 N N . ILE A 1 176 ? -5.425 3.035 18.252 1.00 94.81 176 ILE A N 1
ATOM 1454 C CA . ILE A 1 176 ? -4.117 3.539 18.653 1.00 94.81 176 ILE A CA 1
ATOM 1455 C C . ILE A 1 176 ? -3.448 2.720 19.746 1.00 94.81 176 ILE A C 1
ATOM 1457 O O . ILE A 1 176 ? -4.096 2.193 20.649 1.00 94.81 176 ILE A O 1
ATOM 1461 N N . ASN A 1 177 ? -2.117 2.673 19.697 1.00 93.56 177 ASN A N 1
ATOM 1462 C CA . ASN A 1 177 ? -1.291 2.062 20.735 1.00 93.56 177 ASN A CA 1
ATOM 1463 C C . ASN A 1 177 ? 0.068 2.781 20.838 1.00 93.56 177 ASN A C 1
ATOM 1465 O O . ASN A 1 177 ? 0.710 3.057 19.823 1.00 93.56 177 ASN A O 1
ATOM 1469 N N . LYS A 1 178 ? 0.524 3.099 22.061 1.00 89.31 178 LYS A N 1
ATOM 1470 C CA . LYS A 1 178 ? 1.822 3.781 22.287 1.00 89.31 178 LYS A CA 1
ATOM 1471 C C . LYS A 1 178 ? 3.020 2.892 21.947 1.00 89.31 178 LYS A C 1
ATOM 1473 O O . LYS A 1 178 ? 4.079 3.382 21.554 1.00 89.31 178 LYS A O 1
ATOM 1478 N N . LYS A 1 179 ? 2.898 1.580 22.161 1.00 89.31 179 LYS A N 1
ATOM 1479 C CA . LYS A 1 179 ? 3.980 0.633 21.879 1.00 89.31 179 LYS A CA 1
ATOM 1480 C C . LYS A 1 179 ? 4.099 0.367 20.383 1.00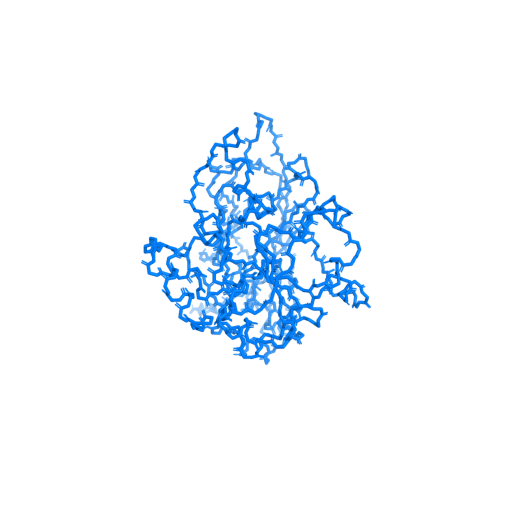 89.31 179 LYS A C 1
ATOM 1482 O O . LYS A 1 179 ? 5.227 0.305 19.902 1.00 89.31 179 LYS A O 1
ATOM 1487 N N . GLY A 1 180 ? 2.970 0.320 19.684 1.00 93.75 180 GLY A N 1
ATOM 1488 C CA . GLY A 1 180 ? 2.864 -0.150 18.308 1.00 93.75 180 GLY A CA 1
ATOM 1489 C C . GLY A 1 180 ? 2.001 -1.403 18.231 1.00 93.75 180 GLY A C 1
ATOM 1490 O O . GLY A 1 180 ? 1.567 -1.917 19.264 1.00 93.75 180 GLY A O 1
ATOM 1491 N N . PHE A 1 181 ? 1.781 -1.894 17.018 1.00 96.62 181 PHE A N 1
ATOM 1492 C CA . PHE A 1 181 ? 1.091 -3.156 16.769 1.00 96.62 181 PHE A CA 1
ATOM 1493 C C . PHE A 1 181 ? 2.063 -4.144 16.123 1.00 96.62 181 PHE A C 1
ATOM 1495 O O . PHE A 1 181 ? 2.639 -3.804 15.087 1.00 96.62 181 PHE A O 1
ATOM 1502 N N . PRO A 1 182 ? 2.280 -5.339 16.694 1.00 96.94 182 PRO A N 1
ATOM 1503 C CA . PRO A 1 182 ? 3.009 -6.380 15.988 1.00 96.94 182 PRO A CA 1
ATOM 1504 C C . PRO A 1 182 ? 2.186 -6.853 14.784 1.00 96.94 182 PRO A C 1
ATOM 1506 O O . PRO A 1 182 ? 0.956 -6.839 14.813 1.00 96.94 182 PRO A O 1
ATOM 1509 N N . LEU A 1 183 ? 2.859 -7.277 13.717 1.00 97.75 183 LEU A N 1
ATOM 1510 C CA . LEU A 1 183 ? 2.181 -7.870 12.568 1.00 97.75 183 LEU A CA 1
ATOM 1511 C C . LEU A 1 183 ? 1.648 -9.257 12.904 1.00 97.75 183 LEU A C 1
ATOM 1513 O O . LEU A 1 183 ? 0.526 -9.564 12.544 1.00 97.75 183 LEU A O 1
ATOM 1517 N N . GLU A 1 184 ? 2.410 -10.090 13.606 1.00 96.62 184 GLU A N 1
ATOM 1518 C CA . GLU A 1 184 ? 1.940 -11.413 14.022 1.00 96.62 184 GLU A CA 1
ATOM 1519 C C . GLU A 1 184 ? 1.425 -11.363 15.469 1.00 96.62 184 GLU A C 1
ATOM 1521 O O . GLU A 1 184 ? 2.071 -10.739 16.316 1.00 96.62 184 GLU A O 1
ATOM 1526 N N . PRO A 1 185 ? 0.284 -12.003 15.782 1.00 96.69 185 PRO A N 1
ATOM 1527 C CA . PRO A 1 185 ? -0.528 -12.869 14.911 1.00 96.69 185 PRO A CA 1
ATOM 1528 C C . PRO A 1 185 ? -1.632 -12.127 14.121 1.00 96.69 185 PRO A C 1
ATOM 1530 O O . PRO A 1 185 ? -2.526 -12.755 13.558 1.00 96.69 185 PRO A O 1
ATOM 1533 N N . PHE A 1 186 ? -1.636 -10.792 14.128 1.00 98.38 186 PHE A N 1
ATOM 1534 C CA . PHE A 1 186 ? -2.806 -9.995 13.747 1.00 98.38 186 PHE A CA 1
ATOM 1535 C C . PHE A 1 186 ? -3.007 -9.825 12.235 1.00 98.38 186 PHE A C 1
ATOM 1537 O O . PHE A 1 186 ? -4.144 -9.705 11.783 1.00 98.38 186 PHE A O 1
ATOM 1544 N N . LEU A 1 187 ? -1.938 -9.811 11.442 1.00 98.62 187 LEU A N 1
ATOM 1545 C CA . LEU A 1 187 ? -1.952 -9.543 10.009 1.00 98.62 187 LEU A CA 1
ATOM 1546 C C . LEU A 1 187 ? -2.650 -10.674 9.252 1.00 98.62 187 LEU A C 1
ATOM 1548 O O . LEU A 1 187 ? -2.163 -11.804 9.201 1.00 98.62 187 LEU A O 1
ATOM 1552 N N . GLN A 1 188 ? -3.755 -10.352 8.589 1.00 98.19 188 GLN A N 1
ATOM 1553 C CA . GLN A 1 188 ? -4.532 -11.318 7.815 1.00 98.19 188 GLN A CA 1
ATOM 1554 C C . GLN A 1 188 ? -4.161 -11.272 6.334 1.00 98.19 188 GLN A C 1
ATOM 1556 O O . GLN A 1 188 ? -3.860 -12.310 5.746 1.00 98.19 188 GLN A O 1
ATOM 1561 N N . CYS A 1 189 ? -4.099 -10.075 5.750 1.00 97.94 189 CYS A N 1
ATOM 1562 C CA . CYS A 1 189 ? -3.676 -9.883 4.367 1.00 97.94 189 CYS A CA 1
ATOM 1563 C C . CYS A 1 189 ? -3.026 -8.514 4.143 1.00 97.94 189 CYS A C 1
ATOM 1565 O O . CYS A 1 189 ? -3.132 -7.598 4.963 1.00 97.94 189 CYS A O 1
ATOM 1567 N N . ILE A 1 190 ? -2.340 -8.411 3.009 1.00 98.62 190 ILE A N 1
ATOM 1568 C CA . ILE A 1 190 ? -1.715 -7.202 2.495 1.00 98.62 190 ILE A CA 1
ATOM 1569 C C . ILE A 1 190 ? -2.339 -6.947 1.125 1.00 98.62 190 ILE A C 1
ATOM 1571 O O . ILE A 1 190 ? -2.270 -7.814 0.253 1.00 98.62 190 ILE A O 1
ATOM 1575 N N . LEU A 1 191 ? -2.991 -5.802 0.949 1.00 98.31 191 LEU A N 1
ATOM 1576 C CA . LEU A 1 191 ? -3.682 -5.466 -0.292 1.00 98.31 191 LEU A CA 1
ATOM 1577 C C . LEU A 1 191 ? -2.834 -4.500 -1.114 1.00 98.31 191 LEU A C 1
ATOM 1579 O O . LEU A 1 191 ? -2.414 -3.464 -0.597 1.00 98.31 191 LEU A O 1
ATOM 1583 N N . CYS A 1 192 ? -2.654 -4.829 -2.388 1.00 98.00 192 CYS A N 1
ATOM 1584 C CA . CYS A 1 192 ? -2.094 -3.950 -3.414 1.00 98.00 192 CYS A CA 1
ATOM 1585 C C . CYS A 1 192 ? -3.221 -3.447 -4.325 1.00 98.00 192 CYS A C 1
ATOM 1587 O O . CYS A 1 192 ? -4.224 -4.151 -4.518 1.00 98.00 192 CYS A O 1
ATOM 1589 N N . ARG A 1 193 ? -3.073 -2.240 -4.880 1.00 95.69 193 ARG A N 1
ATOM 1590 C CA . ARG A 1 193 ? -4.083 -1.623 -5.751 1.00 95.69 193 ARG A CA 1
ATOM 1591 C C . ARG A 1 193 ? -4.056 -2.197 -7.159 1.00 95.69 193 ARG A C 1
ATOM 1593 O O . ARG A 1 193 ? -5.096 -2.196 -7.811 1.00 95.69 193 ARG A O 1
ATOM 1600 N N . SER A 1 194 ? -2.912 -2.704 -7.616 1.00 96.44 194 SER A N 1
ATOM 1601 C CA . SER A 1 194 ? -2.744 -3.250 -8.966 1.00 96.44 194 SER A CA 1
ATOM 1602 C C . SER A 1 194 ? -1.872 -4.509 -9.014 1.00 96.44 194 SER A C 1
ATOM 1604 O O . SER A 1 194 ? -1.306 -4.932 -8.000 1.00 96.44 194 SER A O 1
ATOM 1606 N N . VAL A 1 195 ? -1.785 -5.122 -10.202 1.00 97.25 195 VAL A N 1
ATOM 1607 C CA . VAL A 1 195 ? -0.869 -6.241 -10.471 1.00 97.25 195 VAL A CA 1
ATOM 1608 C C . VAL A 1 195 ? 0.576 -5.759 -10.360 1.00 97.25 195 VAL A C 1
ATOM 1610 O O . VAL A 1 195 ? 1.353 -6.359 -9.624 1.00 97.25 195 VAL A O 1
ATOM 1613 N N . ALA A 1 196 ? 0.899 -4.613 -10.967 1.00 98.06 196 ALA A N 1
ATOM 1614 C CA . ALA A 1 196 ? 2.246 -4.047 -10.928 1.00 98.06 196 ALA A CA 1
ATOM 1615 C C . ALA A 1 196 ? 2.737 -3.776 -9.493 1.00 98.06 196 ALA A C 1
ATOM 1617 O O . ALA A 1 196 ? 3.861 -4.122 -9.136 1.00 98.06 196 ALA A O 1
ATOM 1618 N N . GLU A 1 197 ? 1.888 -3.214 -8.629 1.00 98.31 197 GLU A N 1
ATOM 1619 C CA . GLU A 1 197 ? 2.243 -2.956 -7.226 1.00 98.31 197 GLU A CA 1
ATOM 1620 C C . GLU A 1 197 ? 2.443 -4.246 -6.421 1.00 98.31 197 GLU A C 1
ATOM 1622 O O . GLU A 1 197 ? 3.315 -4.325 -5.551 1.00 98.31 197 GLU A O 1
ATOM 1627 N N . LYS A 1 198 ? 1.636 -5.277 -6.707 1.00 98.50 198 LYS A N 1
ATOM 1628 C CA . LYS A 1 198 ? 1.786 -6.604 -6.101 1.00 98.50 198 LYS A CA 1
ATOM 1629 C C . LYS A 1 198 ? 3.133 -7.215 -6.484 1.00 98.50 198 LYS A C 1
ATOM 1631 O O . LYS A 1 198 ? 3.845 -7.705 -5.605 1.00 98.50 198 LYS A O 1
ATOM 1636 N N . ASP A 1 199 ? 3.473 -7.177 -7.765 1.00 98.25 199 ASP A N 1
ATOM 1637 C CA . ASP A 1 199 ? 4.713 -7.746 -8.284 1.00 98.25 199 ASP A CA 1
ATOM 1638 C C . ASP A 1 199 ? 5.931 -6.992 -7.752 1.00 98.25 199 ASP A C 1
ATOM 1640 O O . ASP A 1 199 ? 6.871 -7.617 -7.260 1.00 98.25 199 ASP A O 1
ATOM 1644 N N . MET A 1 200 ? 5.864 -5.658 -7.702 1.00 98.44 200 MET A N 1
ATOM 1645 C CA . MET A 1 200 ? 6.892 -4.828 -7.076 1.00 98.44 200 MET A CA 1
ATOM 1646 C C . MET A 1 200 ? 7.085 -5.178 -5.595 1.00 98.44 200 MET A C 1
ATOM 1648 O O . MET A 1 200 ? 8.220 -5.332 -5.147 1.00 98.44 200 MET A O 1
ATOM 1652 N N . LEU A 1 20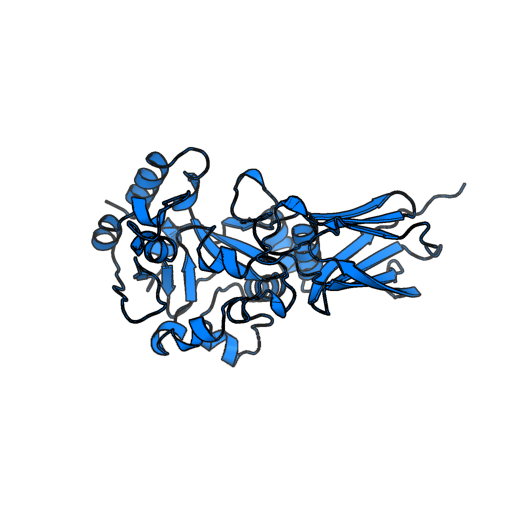1 ? 6.013 -5.354 -4.812 1.00 98.62 201 LEU A N 1
ATOM 1653 C CA . LEU A 1 201 ? 6.150 -5.691 -3.389 1.00 98.62 201 LEU A CA 1
ATOM 1654 C C . LEU A 1 201 ? 6.821 -7.058 -3.212 1.00 98.62 201 LEU A C 1
ATOM 1656 O O . LEU A 1 201 ? 7.705 -7.217 -2.367 1.00 98.62 201 LEU A O 1
ATOM 1660 N N . LEU A 1 202 ? 6.422 -8.044 -4.017 1.00 98.56 202 LEU A N 1
ATOM 1661 C CA . LEU A 1 202 ? 7.023 -9.376 -4.021 1.00 98.56 202 LEU A CA 1
ATOM 1662 C C . LEU A 1 202 ? 8.506 -9.319 -4.400 1.00 98.56 202 LEU A C 1
ATOM 1664 O O . LEU A 1 202 ? 9.334 -9.901 -3.695 1.00 98.56 202 LEU A O 1
ATOM 1668 N N . TYR A 1 203 ? 8.845 -8.571 -5.450 1.00 97.94 203 TYR A N 1
ATOM 1669 C CA . TYR A 1 203 ? 10.219 -8.330 -5.872 1.00 97.94 203 TYR A CA 1
ATOM 1670 C C . TYR A 1 203 ? 11.048 -7.696 -4.751 1.00 97.94 203 TYR A C 1
ATOM 1672 O O . TYR A 1 203 ? 12.084 -8.240 -4.359 1.00 97.94 203 TYR A O 1
ATOM 1680 N N . LEU A 1 204 ? 10.578 -6.593 -4.163 1.00 98.06 204 LEU A N 1
ATOM 1681 C CA . LEU A 1 204 ? 11.292 -5.891 -3.095 1.00 98.06 204 LEU A CA 1
ATOM 1682 C C . LEU A 1 204 ? 11.529 -6.792 -1.876 1.00 98.06 204 LEU A C 1
ATOM 1684 O O . LEU A 1 204 ? 12.620 -6.775 -1.302 1.00 98.06 204 LEU A O 1
ATOM 1688 N N . LEU A 1 205 ? 10.551 -7.620 -1.498 1.00 97.94 205 LEU A N 1
ATOM 1689 C CA . LEU A 1 205 ? 10.716 -8.588 -0.413 1.00 97.94 205 LEU A CA 1
ATOM 1690 C C . LEU A 1 205 ? 11.733 -9.673 -0.756 1.00 97.94 205 LEU A C 1
ATOM 1692 O O . LEU A 1 205 ? 12.582 -9.976 0.080 1.00 97.94 205 LEU A O 1
ATOM 1696 N N . GLN A 1 206 ? 11.690 -10.222 -1.971 1.00 96.25 206 GLN A N 1
ATOM 1697 C CA . GLN A 1 206 ? 12.648 -11.231 -2.424 1.00 96.25 206 GLN A CA 1
ATOM 1698 C C . GLN A 1 206 ? 14.079 -10.677 -2.424 1.00 96.25 206 GLN A C 1
ATOM 1700 O O . GLN A 1 206 ? 15.003 -11.355 -1.972 1.00 96.25 206 GLN A O 1
ATOM 1705 N N . ARG A 1 207 ? 14.265 -9.427 -2.873 1.00 94.75 207 ARG A N 1
ATOM 1706 C CA . ARG A 1 207 ? 15.561 -8.731 -2.843 1.00 94.75 207 ARG A CA 1
ATOM 1707 C C . ARG A 1 207 ? 16.025 -8.412 -1.425 1.00 94.75 207 ARG A C 1
ATOM 1709 O O . ARG A 1 207 ? 17.224 -8.446 -1.163 1.00 94.75 207 ARG A O 1
ATOM 1716 N N . ARG A 1 208 ? 15.096 -8.122 -0.510 1.00 95.25 208 ARG A N 1
ATOM 1717 C CA . ARG A 1 208 ? 15.396 -7.851 0.902 1.00 95.25 208 ARG A CA 1
ATOM 1718 C C . ARG A 1 208 ? 15.799 -9.118 1.653 1.00 95.25 208 ARG A C 1
ATOM 1720 O O . ARG A 1 208 ? 16.776 -9.101 2.393 1.00 95.25 208 ARG A O 1
ATOM 1727 N N . SER A 1 209 ? 15.019 -10.190 1.525 1.00 96.19 209 SER A N 1
ATOM 1728 C CA . SER A 1 209 ? 15.273 -11.482 2.161 1.00 96.19 209 SER A CA 1
ATOM 1729 C C . SER A 1 209 ? 14.311 -12.548 1.639 1.00 96.19 209 SER A C 1
ATOM 1731 O O . SER A 1 209 ? 13.093 -12.412 1.776 1.00 96.19 209 SER A O 1
ATOM 1733 N N . LYS A 1 210 ? 14.855 -13.684 1.184 1.00 96.19 210 LYS A N 1
ATOM 1734 C CA . LYS A 1 210 ? 14.061 -14.871 0.821 1.00 96.19 210 LYS A CA 1
ATOM 1735 C C . LYS A 1 210 ? 13.112 -15.304 1.949 1.00 96.19 210 LYS A C 1
ATOM 1737 O O . LYS A 1 210 ? 11.978 -15.681 1.681 1.00 96.19 210 LYS A O 1
ATOM 1742 N N . ASN A 1 211 ? 13.525 -15.183 3.213 1.00 97.38 211 ASN A N 1
ATOM 1743 C CA . ASN A 1 211 ? 12.681 -15.540 4.358 1.00 97.38 211 ASN A CA 1
ATOM 1744 C C . ASN A 1 211 ? 11.473 -14.602 4.511 1.00 97.38 211 ASN A C 1
ATOM 1746 O O . ASN A 1 211 ? 10.376 -15.065 4.817 1.00 97.38 211 ASN A O 1
ATOM 1750 N N . LEU A 1 212 ? 11.654 -13.294 4.288 1.00 96.19 212 LEU A N 1
ATOM 1751 C CA . LEU A 1 212 ? 10.545 -12.332 4.322 1.00 96.19 212 LEU A CA 1
ATOM 1752 C C . LEU A 1 212 ? 9.562 -12.588 3.179 1.00 96.19 212 LEU A C 1
ATOM 1754 O O . LEU A 1 212 ? 8.353 -12.600 3.408 1.00 96.19 212 LEU A O 1
ATOM 1758 N N . TYR A 1 213 ? 10.081 -12.835 1.974 1.00 98.19 213 TYR A N 1
ATOM 1759 C CA . TYR A 1 213 ? 9.266 -13.206 0.823 1.00 98.19 213 TYR A CA 1
ATOM 1760 C C . TYR A 1 213 ? 8.421 -14.450 1.116 1.00 98.19 213 TYR A C 1
ATOM 1762 O O . TYR A 1 213 ? 7.196 -14.393 1.036 1.00 98.19 213 TYR A O 1
ATOM 1770 N N . GLU A 1 214 ? 9.043 -15.551 1.546 1.00 98.31 214 GLU A N 1
ATOM 1771 C CA . GLU A 1 214 ? 8.331 -16.799 1.844 1.00 98.31 214 GLU A CA 1
ATOM 1772 C C . GLU A 1 214 ? 7.271 -16.627 2.937 1.00 98.31 214 GLU A C 1
ATOM 1774 O O . GLU A 1 214 ? 6.164 -17.160 2.817 1.00 98.31 214 GLU A O 1
ATOM 1779 N N . LYS A 1 215 ? 7.575 -15.832 3.971 1.00 97.88 215 LYS A N 1
ATOM 1780 C CA . LYS A 1 215 ? 6.649 -15.553 5.072 1.00 97.88 215 LYS A CA 1
ATOM 1781 C C . LYS A 1 215 ? 5.384 -14.829 4.606 1.00 97.88 215 LYS A C 1
ATOM 1783 O O . LYS A 1 215 ? 4.289 -15.181 5.045 1.00 97.88 215 LYS A O 1
ATOM 1788 N N . TYR A 1 216 ? 5.514 -13.818 3.744 1.00 98.31 216 TYR A N 1
ATOM 1789 C CA . TYR A 1 216 ? 4.403 -12.911 3.434 1.00 98.31 216 TYR A CA 1
ATOM 1790 C C . TYR A 1 216 ? 3.784 -13.093 2.045 1.00 98.31 216 TYR A C 1
ATOM 1792 O O . TYR A 1 216 ? 2.650 -12.653 1.857 1.00 98.31 216 TYR A O 1
ATOM 1800 N N . LYS A 1 217 ? 4.430 -13.782 1.093 1.00 98.25 217 LYS A N 1
ATOM 1801 C CA . LYS A 1 217 ? 3.947 -13.895 -0.302 1.00 98.25 217 LYS A CA 1
ATOM 1802 C C . LYS A 1 217 ? 2.501 -14.374 -0.433 1.00 98.25 217 LYS A C 1
ATOM 1804 O O . LYS A 1 217 ? 1.773 -13.900 -1.294 1.00 98.25 217 LYS A O 1
ATOM 1809 N N . LYS A 1 218 ? 2.052 -15.272 0.454 1.00 98.12 218 LYS A N 1
ATOM 1810 C CA . LYS A 1 218 ? 0.673 -15.800 0.457 1.00 98.12 218 LYS A CA 1
ATOM 1811 C C . LYS A 1 218 ? -0.361 -14.821 1.027 1.00 98.12 218 LYS A C 1
ATOM 1813 O O . LYS A 1 218 ? -1.550 -15.000 0.790 1.00 98.12 218 LYS A O 1
ATOM 1818 N N . LYS A 1 219 ? 0.075 -13.816 1.794 1.00 98.38 219 LYS A N 1
ATOM 1819 C CA . LYS A 1 219 ? -0.781 -12.763 2.364 1.00 98.38 219 LYS A CA 1
ATOM 1820 C C . LYS A 1 219 ? -0.926 -11.563 1.422 1.00 98.38 219 LYS A C 1
ATOM 1822 O O . LYS A 1 219 ? -1.866 -10.795 1.603 1.00 98.38 219 LYS A O 1
ATOM 1827 N N . ILE A 1 220 ? -0.026 -11.401 0.448 1.00 98.62 220 ILE A N 1
ATOM 1828 C CA . ILE A 1 220 ? -0.030 -10.294 -0.517 1.00 98.62 220 ILE A CA 1
ATOM 1829 C C . ILE A 1 220 ? -0.988 -10.614 -1.662 1.00 98.62 220 ILE A C 1
ATOM 1831 O O . ILE A 1 220 ? -0.789 -11.574 -2.408 1.00 98.62 220 ILE A O 1
ATOM 1835 N N . ILE A 1 221 ? -2.035 -9.805 -1.808 1.00 97.81 221 ILE A N 1
ATOM 1836 C CA . ILE A 1 221 ? -3.093 -10.041 -2.786 1.00 97.81 221 ILE A CA 1
ATOM 1837 C C . ILE A 1 221 ? -3.492 -8.759 -3.520 1.00 97.81 221 ILE A C 1
ATOM 1839 O O . ILE A 1 221 ? -3.533 -7.670 -2.955 1.00 97.81 221 ILE A O 1
ATOM 1843 N N . PHE A 1 222 ? -3.877 -8.931 -4.782 1.00 96.44 222 PHE A N 1
ATOM 1844 C CA . PHE A 1 222 ? -4.601 -7.943 -5.573 1.00 96.44 222 PHE A CA 1
ATOM 1845 C C . PHE A 1 222 ? -6.049 -8.427 -5.722 1.00 96.44 222 PHE A C 1
ATOM 1847 O O . PHE A 1 222 ? -6.311 -9.504 -6.268 1.00 96.44 222 PHE A O 1
ATOM 1854 N N . ARG A 1 223 ? -7.000 -7.676 -5.156 1.00 93.81 223 ARG A N 1
ATOM 1855 C CA . ARG A 1 223 ? -8.438 -8.004 -5.157 1.00 93.81 223 ARG A CA 1
ATOM 1856 C C . ARG A 1 223 ? -9.263 -6.727 -5.369 1.00 93.81 223 ARG A C 1
ATOM 1858 O O . ARG A 1 223 ? -9.821 -6.201 -4.406 1.00 93.81 223 ARG A O 1
ATOM 1865 N N . PRO A 1 224 ? -9.400 -6.242 -6.616 1.00 88.06 224 PRO A N 1
ATOM 1866 C CA . PRO A 1 224 ? -10.025 -4.944 -6.899 1.00 88.06 224 PRO A CA 1
ATOM 1867 C C . PRO A 1 224 ? -11.493 -4.871 -6.449 1.00 88.06 224 PRO A C 1
ATOM 1869 O O . PRO A 1 224 ? -11.980 -3.810 -6.070 1.00 88.06 224 PRO A O 1
ATOM 1872 N N . LYS A 1 225 ? -12.190 -6.016 -6.383 1.00 88.81 225 LYS A N 1
ATOM 1873 C CA . LYS A 1 225 ? -13.578 -6.108 -5.895 1.00 88.81 225 LYS A CA 1
ATOM 1874 C C . LYS A 1 225 ? -13.761 -5.682 -4.431 1.00 88.81 225 LYS A C 1
ATOM 1876 O O . LYS A 1 225 ? -14.890 -5.391 -4.054 1.00 88.81 225 LYS A O 1
ATOM 1881 N N . LEU A 1 226 ? -12.693 -5.635 -3.626 1.00 88.75 226 LEU A N 1
ATOM 1882 C CA . LEU A 1 226 ? -12.758 -5.139 -2.247 1.00 88.75 226 LEU A CA 1
ATOM 1883 C C . LEU A 1 226 ? -12.882 -3.609 -2.175 1.00 88.75 226 LEU A C 1
ATOM 1885 O O . LEU A 1 226 ? -13.317 -3.102 -1.153 1.00 88.75 226 LEU A O 1
ATOM 1889 N N . LYS A 1 227 ? -12.544 -2.857 -3.233 1.00 86.31 227 LYS A N 1
ATOM 1890 C CA . LYS A 1 227 ? -12.662 -1.385 -3.259 1.00 86.31 227 LYS A CA 1
ATOM 1891 C C . LYS A 1 227 ? -11.973 -0.672 -2.075 1.00 86.31 227 LYS A C 1
ATOM 1893 O O . LYS A 1 227 ? -12.495 0.292 -1.534 1.00 86.31 227 LYS A O 1
ATOM 1898 N N . CYS A 1 228 ? -10.789 -1.127 -1.661 1.00 92.50 228 CYS A N 1
ATOM 1899 C CA . CYS A 1 228 ? -10.018 -0.458 -0.596 1.00 92.50 228 CYS A CA 1
ATOM 1900 C C . CYS A 1 228 ? -9.315 0.823 -1.059 1.00 92.50 228 CYS A C 1
ATOM 1902 O O . CYS A 1 228 ? -8.860 1.608 -0.234 1.00 92.50 228 CYS A O 1
ATOM 1904 N N . PHE A 1 229 ? -9.193 1.003 -2.369 1.00 93.19 229 PHE A N 1
ATOM 1905 C CA . PHE A 1 229 ? -8.449 2.074 -3.015 1.00 93.19 229 PHE A CA 1
ATOM 1906 C C . PHE A 1 229 ? -9.417 2.957 -3.792 1.00 93.19 229 PHE A C 1
ATOM 1908 O O . PHE A 1 229 ? -10.315 2.433 -4.459 1.00 93.19 229 PHE A O 1
ATOM 1915 N N . ASN A 1 230 ? -9.214 4.273 -3.751 1.00 88.25 230 ASN A N 1
ATOM 1916 C CA . ASN A 1 230 ? -9.963 5.207 -4.594 1.00 88.25 230 ASN A CA 1
ATOM 1917 C C . ASN A 1 230 ? -9.659 4.979 -6.083 1.00 88.25 230 ASN A C 1
ATOM 1919 O O . ASN A 1 230 ? -10.474 5.333 -6.934 1.00 88.25 230 ASN A O 1
ATOM 1923 N N . SER A 1 231 ? -8.535 4.307 -6.367 1.00 75.31 231 SER A N 1
ATOM 1924 C CA . SER A 1 231 ? -8.109 3.796 -7.665 1.00 75.31 231 SER A CA 1
ATOM 1925 C C . SER A 1 231 ? -8.092 4.906 -8.703 1.00 75.31 231 SER A C 1
ATOM 1927 O O . SER A 1 231 ? -7.127 5.654 -8.810 1.00 75.31 231 SER A O 1
ATOM 1929 N N . ASN A 1 232 ? -9.177 5.033 -9.449 1.00 67.06 232 ASN A N 1
ATOM 1930 C CA . ASN A 1 232 ? -9.255 5.921 -10.579 1.00 67.06 232 ASN A CA 1
ATOM 1931 C C . ASN A 1 232 ? -9.540 7.376 -10.185 1.00 67.06 232 ASN A C 1
ATOM 1933 O O . ASN A 1 232 ? -9.150 8.257 -10.929 1.00 67.06 232 ASN A O 1
ATOM 1937 N N . HIS A 1 233 ? -10.116 7.643 -9.008 1.00 73.44 233 HIS A N 1
ATOM 1938 C CA . HIS A 1 233 ? -10.542 8.990 -8.594 1.00 73.44 233 HIS A CA 1
ATOM 1939 C C . HIS A 1 233 ? -9.448 9.853 -7.944 1.00 73.44 233 HIS A C 1
ATOM 1941 O O . HIS A 1 233 ? -9.769 10.842 -7.286 1.00 73.44 233 HIS A O 1
ATOM 1947 N N . THR A 1 234 ? -8.171 9.473 -8.049 1.00 82.25 234 THR A N 1
ATOM 1948 C CA . THR A 1 234 ? -7.067 10.184 -7.383 1.00 82.25 234 THR A CA 1
ATOM 1949 C C . THR A 1 234 ? -5.866 10.385 -8.314 1.00 82.25 234 THR A C 1
ATOM 1951 O O . THR A 1 234 ? -6.004 11.046 -9.344 1.00 82.25 234 THR A O 1
ATOM 1954 N N . GLY A 1 235 ? -4.679 9.903 -7.929 1.00 89.31 235 GLY A N 1
ATOM 1955 C CA . GLY A 1 235 ? -3.436 10.047 -8.676 1.00 89.31 235 GLY A CA 1
ATOM 1956 C C . GLY A 1 235 ? -3.242 8.992 -9.766 1.00 89.31 235 GLY A C 1
ATOM 1957 O O . GLY A 1 235 ? -3.872 7.932 -9.740 1.00 89.31 235 GLY A O 1
ATOM 1958 N N . ILE A 1 236 ? -2.336 9.265 -10.705 1.00 92.31 236 ILE A N 1
ATOM 1959 C CA . ILE A 1 236 ? -1.910 8.279 -11.706 1.00 92.31 236 ILE A CA 1
ATOM 1960 C C . ILE A 1 236 ? -1.139 7.126 -11.046 1.00 92.31 236 ILE A C 1
ATOM 1962 O O . ILE A 1 236 ? -0.424 7.311 -10.055 1.00 92.31 236 ILE A O 1
ATOM 1966 N N . PHE A 1 237 ? -1.287 5.918 -11.587 1.00 94.75 237 PHE A N 1
ATOM 1967 C CA . PHE A 1 237 ? -0.514 4.750 -11.173 1.00 94.75 237 PHE A CA 1
ATOM 1968 C C . PHE A 1 237 ? -0.402 3.698 -12.275 1.00 94.75 237 PHE A C 1
ATOM 1970 O O . PHE A 1 237 ? -1.165 3.708 -13.241 1.00 94.75 237 PHE A O 1
ATOM 1977 N N . ILE A 1 238 ? 0.530 2.761 -12.091 1.00 97.25 238 ILE A N 1
ATOM 1978 C CA . ILE A 1 238 ? 0.768 1.650 -13.013 1.00 97.25 238 ILE A CA 1
ATOM 1979 C C . ILE A 1 238 ? -0.148 0.478 -12.641 1.00 97.25 238 ILE A C 1
ATOM 1981 O O . ILE A 1 238 ? -0.089 -0.058 -11.529 1.00 97.25 238 ILE A O 1
ATOM 1985 N N . LYS A 1 239 ? -1.023 0.081 -13.566 1.00 96.12 239 LYS A N 1
ATOM 1986 C CA . LYS A 1 239 ? -1.910 -1.080 -13.417 1.00 96.12 239 LYS A CA 1
ATOM 1987 C C . LYS A 1 239 ? -1.145 -2.380 -13.626 1.00 96.12 239 LYS A C 1
ATOM 1989 O O . LYS A 1 239 ? -1.281 -3.311 -12.828 1.00 96.12 239 LYS A O 1
ATOM 1994 N N . GLU A 1 240 ? -0.348 -2.419 -14.682 1.00 97.12 240 GLU A N 1
ATOM 1995 C CA . GLU A 1 240 ? 0.306 -3.627 -15.162 1.00 97.12 240 GLU A CA 1
ATOM 1996 C C . GLU A 1 240 ? 1.553 -3.266 -15.965 1.00 97.12 240 GLU A C 1
ATOM 1998 O O . GLU A 1 240 ? 1.599 -2.213 -16.604 1.00 97.12 240 GLU A O 1
ATOM 2003 N N . VAL A 1 241 ? 2.554 -4.140 -15.901 1.00 97.62 241 VAL A N 1
ATOM 2004 C CA . VAL A 1 241 ? 3.746 -4.093 -16.744 1.00 97.62 241 VAL A CA 1
ATOM 2005 C C . VAL A 1 241 ? 3.986 -5.505 -17.240 1.00 97.62 241 VAL A C 1
ATOM 2007 O O . VAL A 1 241 ? 4.097 -6.418 -16.421 1.00 97.62 241 VAL A O 1
ATOM 2010 N N . TYR A 1 242 ? 4.050 -5.687 -18.550 1.00 95.25 242 TYR A N 1
ATOM 2011 C CA . TYR A 1 242 ? 4.274 -6.992 -19.157 1.00 95.25 242 TYR A CA 1
ATOM 2012 C C . TYR A 1 242 ? 5.055 -6.849 -20.459 1.00 95.25 242 TYR A C 1
ATOM 2014 O O . TYR A 1 242 ? 5.160 -5.759 -21.015 1.00 95.25 242 TYR A O 1
ATOM 2022 N N . MET A 1 243 ? 5.620 -7.967 -20.894 1.00 93.00 243 MET A N 1
ATOM 2023 C CA . MET A 1 243 ? 6.255 -8.113 -22.195 1.00 93.00 243 MET A CA 1
ATOM 2024 C C . MET A 1 243 ? 5.331 -8.945 -23.080 1.00 93.00 243 MET A C 1
ATOM 2026 O O . MET A 1 243 ? 4.778 -9.935 -22.590 1.00 93.00 243 MET A O 1
ATOM 2030 N N . ASP A 1 244 ? 5.193 -8.564 -24.343 1.00 90.81 244 ASP A N 1
ATOM 2031 C CA . ASP A 1 244 ? 4.679 -9.427 -25.409 1.00 90.81 244 ASP A CA 1
ATOM 2032 C C . ASP A 1 244 ? 5.769 -9.512 -26.480 1.00 90.81 244 ASP A C 1
ATOM 2034 O O . ASP A 1 244 ? 6.206 -8.487 -26.991 1.00 90.81 244 ASP A O 1
ATOM 2038 N N . ASP A 1 245 ? 6.300 -10.709 -26.724 1.00 87.50 245 ASP A N 1
ATOM 2039 C CA . ASP A 1 245 ? 7.538 -10.913 -27.487 1.00 87.50 245 ASP A CA 1
ATOM 2040 C C . ASP A 1 245 ? 8.686 -9.972 -27.042 1.00 87.50 245 ASP A C 1
ATOM 2042 O O . ASP A 1 245 ? 9.230 -10.120 -25.941 1.00 87.50 245 ASP A O 1
ATOM 2046 N N . SER A 1 246 ? 9.072 -9.014 -27.891 1.00 90.81 246 SER A N 1
ATOM 2047 C CA . SER A 1 246 ? 10.117 -8.013 -27.632 1.00 90.81 246 SER A CA 1
ATOM 2048 C C . SER A 1 246 ? 9.577 -6.655 -27.180 1.00 90.81 246 SER A C 1
ATOM 2050 O O . SER A 1 246 ? 10.367 -5.737 -26.964 1.00 90.81 246 SER A O 1
ATOM 2052 N N . ASP A 1 247 ? 8.265 -6.512 -27.026 1.00 94.19 247 ASP A N 1
ATOM 2053 C CA . ASP A 1 247 ? 7.620 -5.230 -26.770 1.00 94.19 247 ASP A CA 1
ATOM 2054 C C . ASP A 1 247 ? 7.261 -5.105 -25.286 1.00 94.19 247 ASP A C 1
ATOM 2056 O O . ASP A 1 247 ? 6.660 -5.998 -24.678 1.00 94.19 247 ASP A O 1
ATOM 2060 N N . LEU A 1 248 ? 7.660 -3.990 -24.672 1.00 96.50 248 LEU A N 1
ATOM 2061 C CA . LEU A 1 248 ? 7.378 -3.693 -23.269 1.00 96.50 248 LEU A CA 1
ATOM 2062 C C . LEU A 1 248 ? 6.157 -2.787 -23.149 1.00 96.50 248 LEU A C 1
ATOM 2064 O O . LEU A 1 248 ? 6.201 -1.621 -23.536 1.00 96.50 248 LEU A O 1
ATOM 2068 N N . TYR A 1 249 ? 5.126 -3.273 -22.466 1.00 97.62 249 TYR A N 1
ATOM 2069 C CA . TYR A 1 249 ? 3.907 -2.525 -22.179 1.00 97.62 249 TYR A CA 1
ATOM 2070 C C . TYR A 1 249 ? 3.865 -2.063 -20.725 1.00 97.62 249 TYR A C 1
ATOM 2072 O O . TYR A 1 249 ? 3.966 -2.864 -19.792 1.00 97.62 249 TYR A O 1
ATOM 2080 N N . ILE A 1 250 ? 3.639 -0.765 -20.512 1.00 98.19 250 ILE A N 1
ATOM 2081 C CA . ILE A 1 250 ? 3.407 -0.167 -19.193 1.00 98.19 250 ILE A CA 1
ATOM 2082 C C . ILE A 1 250 ? 2.030 0.495 -19.210 1.00 98.19 250 ILE A C 1
ATOM 2084 O O . ILE A 1 250 ? 1.841 1.558 -19.796 1.00 98.19 250 ILE A O 1
ATOM 2088 N N . ILE A 1 251 ? 1.056 -0.114 -18.536 1.00 97.62 251 ILE A N 1
ATOM 2089 C CA . ILE A 1 251 ? -0.342 0.327 -18.569 1.00 97.62 251 ILE A CA 1
ATOM 2090 C C . ILE A 1 251 ? -0.667 1.163 -17.333 1.00 97.62 251 ILE A C 1
ATOM 2092 O O . ILE A 1 251 ? -0.456 0.723 -16.199 1.00 97.62 251 ILE A O 1
ATOM 2096 N N . PHE A 1 252 ? -1.241 2.350 -17.527 1.00 95.62 252 PHE A N 1
ATOM 2097 C CA . PHE A 1 252 ? -1.680 3.234 -16.446 1.00 95.62 252 PHE A CA 1
ATOM 2098 C C . PHE A 1 252 ? -3.185 3.119 -16.178 1.00 95.62 252 PHE A C 1
ATOM 2100 O O . PHE A 1 252 ? -3.942 2.512 -16.936 1.00 95.62 252 PHE A O 1
ATOM 2107 N N . ASN A 1 253 ? -3.636 3.689 -15.061 1.00 92.50 253 ASN A N 1
ATOM 2108 C CA . ASN A 1 253 ? -5.056 3.778 -14.718 1.00 92.50 253 ASN A CA 1
ATOM 2109 C C . ASN A 1 253 ? -5.862 4.710 -15.624 1.00 92.50 253 ASN A C 1
ATOM 2111 O O . ASN A 1 253 ? -5.293 5.548 -16.317 1.00 92.50 253 ASN A O 1
ATOM 2115 N N . ASP A 1 254 ? -7.187 4.562 -15.605 1.00 87.50 254 ASP A N 1
ATOM 2116 C CA . ASP A 1 254 ? -8.084 5.204 -16.571 1.00 87.50 254 ASP A CA 1
ATOM 2117 C C . ASP A 1 254 ? -7.993 6.736 -16.460 1.00 87.50 254 ASP A C 1
ATOM 2119 O O . ASP A 1 254 ? -8.248 7.318 -15.402 1.00 87.50 254 ASP A O 1
ATOM 2123 N N . ALA A 1 255 ? -7.588 7.383 -17.554 1.00 82.81 255 ALA A N 1
ATOM 2124 C CA . ALA A 1 255 ? -7.268 8.808 -17.592 1.00 82.81 255 ALA A CA 1
ATOM 2125 C C . ALA A 1 255 ? -8.494 9.690 -17.294 1.00 82.81 255 ALA A C 1
ATOM 2127 O O . ALA A 1 255 ? -8.384 10.686 -16.585 1.00 82.81 255 ALA A O 1
ATOM 2128 N N . GLU A 1 256 ? -9.676 9.271 -17.752 1.00 77.00 256 GLU A N 1
ATOM 2129 C CA . GLU A 1 256 ? -10.940 10.017 -17.664 1.00 77.00 256 GLU A CA 1
ATOM 2130 C C . GLU A 1 256 ? -11.459 10.179 -16.234 1.00 77.00 256 GLU A C 1
ATOM 2132 O O . GLU A 1 256 ? -12.373 10.958 -15.979 1.00 77.00 256 GLU A O 1
ATOM 2137 N N . GLN A 1 257 ? -10.929 9.391 -15.306 1.00 71.31 257 GLN A N 1
ATOM 2138 C CA . GLN A 1 257 ? -11.401 9.347 -13.930 1.00 71.31 257 GLN A CA 1
ATOM 2139 C C . GLN A 1 257 ? -10.433 10.032 -12.963 1.00 71.31 257 GLN A C 1
ATOM 2141 O O . GLN A 1 257 ? -10.804 10.234 -11.803 1.00 71.31 257 GLN A O 1
ATOM 2146 N N . ARG A 1 258 ? -9.230 10.406 -13.436 1.00 78.12 258 ARG A N 1
ATOM 2147 C CA . ARG A 1 258 ? -8.196 11.055 -12.625 1.00 78.12 258 ARG A CA 1
ATOM 2148 C C . ARG A 1 258 ? -8.705 12.382 -12.088 1.00 78.12 258 ARG A C 1
ATOM 2150 O O . ARG A 1 258 ? -9.433 13.118 -12.748 1.00 78.12 258 ARG A O 1
ATOM 2157 N N . TYR A 1 259 ? -8.291 12.695 -10.870 1.00 65.00 259 TYR A N 1
ATOM 2158 C CA . TYR A 1 259 ? -8.684 13.935 -10.229 1.00 65.00 259 TYR A CA 1
ATOM 2159 C C . TYR A 1 259 ? -7.960 15.122 -10.872 1.00 65.00 259 TYR A C 1
ATOM 2161 O O . TYR A 1 259 ? -6.751 15.281 -10.693 1.00 65.00 259 TYR A O 1
ATOM 2169 N N . THR A 1 260 ? -8.692 15.960 -11.604 1.00 63.53 260 THR A N 1
ATOM 2170 C CA . THR A 1 260 ? -8.174 17.192 -12.214 1.00 63.53 260 THR A CA 1
ATOM 2171 C C . THR A 1 260 ? -9.070 18.358 -11.820 1.00 63.53 260 THR A C 1
ATOM 2173 O O . THR A 1 260 ? -10.275 18.322 -12.059 1.00 63.53 260 THR A O 1
ATOM 2176 N N . HIS A 1 261 ? -8.496 19.383 -11.192 1.00 55.41 261 HIS A N 1
ATOM 2177 C CA . HIS A 1 261 ? -9.231 20.603 -10.843 1.00 55.41 261 HIS A CA 1
ATOM 2178 C C . HIS A 1 261 ? -9.234 21.648 -11.960 1.00 55.41 261 HIS A C 1
ATOM 2180 O O . HIS A 1 261 ? -9.978 22.618 -11.856 1.00 55.41 261 HIS A O 1
ATOM 2186 N N . GLU A 1 262 ? -8.396 21.495 -12.985 1.00 56.38 262 GLU A N 1
ATOM 2187 C CA . GLU A 1 262 ? -8.062 22.590 -13.895 1.00 56.38 262 GLU A CA 1
ATOM 2188 C C . GLU A 1 262 ? -7.913 22.088 -15.335 1.00 56.38 262 GLU A C 1
ATOM 2190 O O . GLU A 1 262 ? -7.488 20.957 -15.572 1.00 56.38 262 GLU A O 1
ATOM 2195 N N . GLU A 1 263 ? -8.266 22.952 -16.289 1.00 56.97 263 GLU A N 1
ATOM 2196 C CA . GLU A 1 263 ? -8.080 22.756 -17.736 1.00 56.97 263 GLU A CA 1
ATOM 2197 C C . GLU A 1 263 ? -6.610 22.929 -18.170 1.00 56.97 263 GLU A C 1
ATOM 2199 O O . GLU A 1 263 ? -6.295 22.872 -19.361 1.00 56.97 263 GLU A O 1
ATOM 2204 N N . GLU A 1 264 ? -5.697 23.151 -17.220 1.00 66.44 264 GLU A N 1
ATOM 2205 C CA . GLU A 1 264 ? -4.282 23.342 -17.503 1.00 66.44 264 GLU A CA 1
ATOM 2206 C C . GLU A 1 264 ? -3.598 22.034 -17.918 1.00 66.44 264 GLU A C 1
ATOM 2208 O O . GLU A 1 264 ? -3.846 20.945 -17.392 1.00 66.44 264 GLU A O 1
ATOM 2213 N N . ILE A 1 265 ? -2.697 22.156 -18.893 1.00 77.38 265 ILE A N 1
ATOM 2214 C CA . ILE A 1 265 ? -1.814 21.070 -19.306 1.00 77.38 265 ILE A CA 1
ATOM 2215 C C . ILE A 1 265 ? -0.800 20.859 -18.185 1.00 77.38 265 ILE A C 1
ATOM 2217 O O . ILE A 1 265 ? 0.093 21.675 -17.976 1.00 77.38 265 ILE A O 1
ATOM 2221 N N . ILE A 1 266 ? -0.956 19.751 -17.469 1.00 87.56 266 ILE A N 1
ATOM 2222 C CA . ILE A 1 266 ? -0.019 19.324 -16.438 1.00 87.56 266 ILE A CA 1
ATOM 2223 C C . ILE A 1 266 ? 0.777 18.169 -17.007 1.00 87.56 266 ILE A C 1
ATOM 2225 O O . ILE A 1 266 ? 0.217 17.116 -17.321 1.00 87.56 266 ILE A O 1
ATOM 2229 N N . ASP A 1 267 ? 2.079 18.373 -17.110 1.00 91.25 267 ASP A N 1
ATOM 2230 C CA . ASP A 1 267 ? 3.001 17.361 -17.591 1.00 91.25 267 ASP A CA 1
ATOM 2231 C C . ASP A 1 267 ? 3.843 16.793 -16.450 1.00 91.25 267 ASP A C 1
ATOM 2233 O O . ASP A 1 267 ? 4.001 17.401 -15.389 1.00 91.25 267 ASP A O 1
ATOM 2237 N N . PHE A 1 268 ? 4.370 15.600 -16.687 1.00 94.56 268 PHE A N 1
ATOM 2238 C CA . PHE A 1 268 ? 5.319 14.919 -15.818 1.00 94.56 268 PHE A CA 1
ATOM 2239 C C . PHE A 1 268 ? 6.227 14.032 -16.669 1.00 94.56 268 PHE A C 1
ATOM 2241 O O 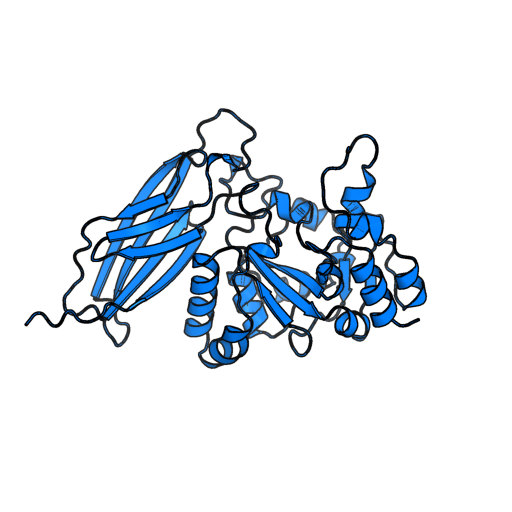. PHE A 1 268 ? 5.880 13.666 -17.796 1.00 94.56 268 PHE A O 1
ATOM 2248 N N . VAL A 1 269 ? 7.394 13.694 -16.137 1.00 97.06 269 VAL A N 1
ATOM 2249 C CA . VAL A 1 269 ? 8.378 12.858 -16.821 1.00 97.06 269 VAL A CA 1
ATOM 2250 C C . VAL A 1 269 ? 8.191 11.409 -16.403 1.00 97.06 269 VAL A C 1
ATOM 2252 O O . VAL A 1 269 ? 8.203 11.089 -15.211 1.00 97.06 269 VAL A O 1
ATOM 2255 N N . VAL A 1 270 ? 8.068 10.521 -17.388 1.00 98.12 270 VAL A N 1
ATOM 2256 C CA . VAL A 1 270 ? 8.171 9.075 -17.191 1.00 98.12 270 VAL A CA 1
ATOM 2257 C C . VAL A 1 270 ? 9.551 8.644 -17.660 1.00 98.12 270 VAL A C 1
ATOM 2259 O O . VAL A 1 270 ? 9.905 8.850 -18.818 1.00 98.12 270 VAL A O 1
ATOM 2262 N N . SER A 1 271 ? 10.318 8.022 -16.768 1.00 98.38 271 SER A N 1
ATOM 2263 C CA . SER A 1 271 ? 11.603 7.409 -17.116 1.00 98.38 271 SER A CA 1
ATOM 2264 C C . SER A 1 271 ? 11.545 5.901 -16.924 1.00 98.38 271 SER A C 1
ATOM 2266 O O . SER A 1 271 ? 11.015 5.416 -15.920 1.00 98.38 271 SER A O 1
ATOM 2268 N N . ILE A 1 272 ? 12.107 5.167 -17.880 1.00 98.38 272 ILE A N 1
ATOM 2269 C CA . ILE A 1 272 ? 12.179 3.709 -17.901 1.00 98.38 272 ILE A CA 1
ATOM 2270 C C . ILE A 1 272 ? 13.657 3.318 -17.943 1.00 98.38 272 ILE A C 1
ATOM 2272 O O . ILE A 1 272 ? 14.408 3.743 -18.819 1.00 98.38 272 ILE A O 1
ATOM 2276 N N . GLU A 1 273 ? 14.071 2.507 -16.979 1.00 98.31 273 GLU A N 1
ATOM 2277 C CA . GLU A 1 273 ? 15.384 1.870 -16.929 1.00 98.31 273 GLU A CA 1
ATOM 2278 C C . GLU A 1 273 ? 15.195 0.368 -17.161 1.00 98.31 273 GLU A C 1
ATOM 2280 O O . GLU A 1 273 ? 14.500 -0.303 -16.389 1.00 98.31 273 GLU A O 1
ATOM 2285 N N . ILE A 1 274 ? 15.812 -0.144 -18.225 1.00 98.12 274 ILE A N 1
ATOM 2286 C CA . ILE A 1 274 ? 15.750 -1.548 -18.641 1.00 98.12 274 ILE A CA 1
ATOM 2287 C C . ILE A 1 274 ? 17.156 -2.122 -18.520 1.00 98.12 274 ILE A C 1
ATOM 2289 O O . ILE A 1 274 ? 18.032 -1.784 -19.311 1.00 98.12 274 ILE A O 1
ATOM 2293 N N . SER A 1 275 ? 17.396 -2.965 -17.519 1.00 98.06 275 SER A N 1
ATOM 2294 C CA . SER A 1 275 ? 18.671 -3.672 -17.364 1.00 98.06 275 SER A CA 1
ATOM 2295 C C . SER A 1 275 ? 18.516 -5.119 -17.805 1.00 98.06 275 SER A C 1
ATOM 2297 O O . SER A 1 275 ? 17.646 -5.820 -17.290 1.00 98.06 275 SER A O 1
ATOM 2299 N N . TYR A 1 276 ? 19.397 -5.592 -18.674 1.00 97.31 276 TYR A N 1
ATOM 2300 C CA . TYR A 1 276 ? 19.464 -7.000 -19.051 1.00 97.31 276 TYR A CA 1
ATOM 2301 C C . TYR A 1 276 ? 20.454 -7.707 -18.138 1.00 97.31 276 TYR A C 1
ATOM 2303 O O . TYR A 1 276 ? 21.539 -7.185 -17.862 1.00 97.31 276 TYR A O 1
ATOM 2311 N N . LEU A 1 277 ? 20.065 -8.864 -17.611 1.00 96.44 277 LEU A N 1
ATOM 2312 C CA . LEU A 1 277 ? 20.855 -9.583 -16.624 1.00 96.44 277 LEU A CA 1
ATOM 2313 C C . LEU A 1 277 ? 21.062 -11.032 -17.016 1.00 96.44 277 LEU A C 1
ATOM 2315 O O . LEU A 1 277 ? 20.135 -11.701 -17.461 1.00 96.44 277 LEU A O 1
ATOM 2319 N N . THR A 1 278 ? 22.255 -11.530 -16.733 1.00 95.12 278 THR A N 1
ATOM 2320 C CA . THR A 1 278 ? 22.580 -12.958 -16.742 1.00 95.12 278 THR A CA 1
ATOM 2321 C C . THR A 1 278 ? 21.840 -13.710 -15.625 1.00 95.12 278 THR A C 1
ATOM 2323 O O . THR A 1 278 ? 21.263 -13.105 -14.711 1.00 95.12 278 THR A O 1
ATOM 2326 N N . ASP A 1 279 ? 21.898 -15.046 -15.641 1.00 92.94 279 ASP A N 1
ATOM 2327 C CA . ASP A 1 279 ? 21.307 -15.892 -14.590 1.00 92.94 279 ASP A CA 1
ATOM 2328 C C . ASP A 1 279 ? 21.868 -15.576 -13.186 1.00 92.94 279 ASP A C 1
ATOM 2330 O O . ASP A 1 279 ? 21.125 -15.452 -12.209 1.00 92.94 279 ASP A O 1
ATOM 2334 N N . ASP A 1 280 ? 23.173 -15.287 -13.092 1.00 92.56 280 ASP A N 1
ATOM 2335 C CA . ASP A 1 280 ? 23.833 -14.854 -11.851 1.00 92.56 280 ASP A CA 1
ATOM 2336 C C . ASP A 1 280 ? 23.578 -13.376 -11.480 1.00 92.56 280 ASP A C 1
ATOM 2338 O O . ASP A 1 280 ? 24.203 -12.841 -10.559 1.00 92.56 280 ASP A O 1
ATOM 2342 N N . LYS A 1 281 ? 22.611 -12.726 -12.144 1.00 91.75 281 LYS A N 1
ATOM 2343 C CA . LYS A 1 281 ? 22.140 -11.353 -11.895 1.00 91.75 281 LYS A CA 1
ATOM 2344 C C . LYS A 1 281 ? 23.191 -10.266 -12.141 1.00 91.75 281 LYS A C 1
ATOM 2346 O O . LYS A 1 281 ? 23.060 -9.166 -11.590 1.00 91.75 281 LYS A O 1
ATOM 2351 N N . LYS A 1 282 ? 24.210 -10.529 -12.964 1.00 95.38 282 LYS A N 1
ATOM 2352 C CA . LYS A 1 282 ? 25.116 -9.482 -13.456 1.00 95.38 282 LYS A CA 1
ATOM 2353 C C . LYS A 1 282 ? 24.436 -8.700 -14.569 1.00 95.38 282 LYS A C 1
ATOM 2355 O O . LYS A 1 282 ? 23.750 -9.277 -15.400 1.00 95.38 282 LYS A O 1
ATOM 2360 N N . ILE A 1 283 ? 24.625 -7.386 -14.560 1.00 97.31 283 ILE A N 1
ATOM 2361 C CA . ILE A 1 283 ? 24.100 -6.496 -15.597 1.00 97.31 283 ILE A CA 1
ATOM 2362 C C . ILE A 1 283 ? 24.988 -6.636 -16.835 1.00 97.31 283 ILE A C 1
ATOM 2364 O O . ILE A 1 283 ? 26.201 -6.460 -16.728 1.00 97.31 283 ILE A O 1
ATOM 2368 N N . ILE A 1 284 ? 24.376 -6.944 -17.975 1.00 96.94 284 ILE A N 1
ATOM 2369 C CA . ILE A 1 284 ? 25.021 -6.988 -19.293 1.00 96.94 284 ILE A CA 1
ATOM 2370 C C . ILE A 1 284 ? 25.091 -5.561 -19.843 1.00 96.94 284 ILE A C 1
ATOM 2372 O O . ILE A 1 284 ? 26.165 -5.024 -20.103 1.00 96.94 284 ILE A O 1
ATOM 2376 N N . ASN A 1 285 ? 23.931 -4.919 -19.940 1.00 96.44 285 ASN A N 1
ATOM 2377 C CA . ASN A 1 285 ? 23.747 -3.537 -20.359 1.00 96.44 285 ASN A CA 1
ATOM 2378 C C . ASN A 1 285 ? 22.472 -2.958 -19.721 1.00 96.44 285 ASN A C 1
ATOM 2380 O O . ASN A 1 285 ? 21.625 -3.681 -19.186 1.00 96.44 285 ASN A O 1
ATOM 2384 N N . THR A 1 286 ? 22.353 -1.632 -19.787 1.00 97.50 286 THR A N 1
ATOM 2385 C CA . THR A 1 286 ? 21.165 -0.903 -19.344 1.00 97.50 286 THR A CA 1
ATOM 2386 C C . THR A 1 286 ? 20.775 0.134 -20.387 1.00 97.50 286 THR A C 1
ATOM 2388 O O . THR A 1 286 ? 21.621 0.903 -20.842 1.00 97.50 286 THR A O 1
ATOM 2391 N N . VAL A 1 287 ? 19.491 0.168 -20.726 1.00 96.75 287 VAL A N 1
ATOM 2392 C CA . VAL A 1 287 ? 18.868 1.170 -21.591 1.00 96.75 287 VAL A CA 1
ATOM 2393 C C . VAL A 1 287 ? 18.066 2.136 -20.725 1.00 96.75 287 VAL A C 1
ATOM 2395 O O . VAL A 1 287 ? 17.388 1.724 -19.781 1.00 96.75 287 VAL A O 1
ATOM 2398 N N . TYR A 1 288 ? 18.157 3.425 -21.048 1.00 97.62 288 TYR A N 1
ATOM 2399 C CA . TYR A 1 288 ? 17.439 4.497 -20.368 1.00 97.62 288 TYR A CA 1
ATOM 2400 C C . TYR A 1 288 ? 16.570 5.246 -21.370 1.00 97.62 288 TYR A C 1
ATOM 2402 O O . TYR A 1 288 ? 17.069 5.738 -22.380 1.00 97.62 288 TYR A O 1
ATOM 2410 N N . LEU A 1 289 ? 15.284 5.355 -21.057 1.00 97.19 289 LEU A N 1
ATOM 2411 C CA . LEU A 1 289 ? 14.294 6.093 -21.832 1.00 97.19 289 LEU A CA 1
ATOM 2412 C C . LEU A 1 289 ? 13.629 7.106 -20.908 1.00 97.19 289 LEU A C 1
ATOM 2414 O O . LEU A 1 289 ? 13.416 6.826 -19.728 1.00 97.19 289 LEU A O 1
ATOM 2418 N N . SER A 1 290 ? 13.332 8.292 -21.419 1.00 97.25 290 SER A N 1
ATOM 2419 C CA . SER A 1 290 ? 12.691 9.347 -20.646 1.00 97.25 290 SER A CA 1
ATOM 2420 C C . SER A 1 290 ? 11.895 10.243 -21.578 1.00 97.25 290 SER A C 1
ATOM 2422 O O . SER A 1 290 ? 12.431 10.727 -22.573 1.00 97.25 290 SER A O 1
ATOM 2424 N N . GLU A 1 291 ? 10.621 10.443 -21.264 1.00 97.00 291 GLU A N 1
ATOM 2425 C CA . GLU A 1 291 ? 9.714 11.252 -22.069 1.00 97.00 291 GLU A CA 1
ATOM 2426 C C . GLU A 1 291 ? 8.729 12.009 -21.171 1.00 97.00 291 GLU A C 1
ATOM 2428 O O . GLU A 1 291 ? 8.380 11.573 -20.068 1.00 97.00 291 GLU A O 1
ATOM 2433 N N . GLN A 1 292 ? 8.314 13.185 -21.638 1.00 96.31 292 GLN A N 1
ATOM 2434 C CA . GLN A 1 292 ? 7.344 14.035 -20.966 1.00 96.31 292 GLN A CA 1
ATOM 2435 C C . GLN A 1 292 ? 5.941 13.718 -21.479 1.00 96.31 292 GLN A C 1
ATOM 2437 O O . GLN A 1 292 ? 5.684 13.759 -22.680 1.00 96.31 292 GLN A O 1
ATOM 2442 N N . PHE A 1 293 ? 5.015 13.461 -20.559 1.00 94.06 293 PHE A N 1
ATOM 2443 C CA . PHE A 1 293 ? 3.638 13.111 -20.882 1.00 94.06 293 PHE A CA 1
ATOM 2444 C C . PHE A 1 293 ? 2.643 14.038 -20.201 1.00 94.06 293 PHE A C 1
ATOM 2446 O O . PHE A 1 293 ? 2.848 14.479 -19.071 1.00 94.06 293 PHE A O 1
ATOM 2453 N N . ASN A 1 294 ? 1.495 14.224 -20.852 1.00 91.75 294 ASN A N 1
ATOM 2454 C CA . ASN A 1 294 ? 0.357 14.897 -20.244 1.00 91.75 294 ASN A CA 1
ATOM 2455 C C . ASN A 1 294 ? -0.290 13.991 -19.186 1.00 91.75 294 ASN A C 1
ATOM 2457 O O . ASN A 1 294 ? -0.920 12.977 -19.511 1.00 91.75 294 ASN A O 1
ATOM 2461 N N . TYR A 1 295 ? -0.190 14.405 -17.924 1.00 90.12 295 TYR A N 1
ATOM 2462 C CA . TYR A 1 295 ? -0.686 13.704 -16.740 1.00 90.12 295 TYR A CA 1
ATOM 2463 C C . TYR A 1 295 ? -2.165 13.318 -16.835 1.00 90.12 295 TYR A C 1
ATOM 2465 O O . TYR A 1 295 ? -2.579 12.278 -16.324 1.00 90.12 295 TYR A O 1
ATOM 2473 N N . THR A 1 296 ? -2.980 14.137 -17.496 1.00 85.56 296 THR A N 1
ATOM 2474 C CA . THR A 1 296 ? -4.437 13.947 -17.567 1.00 85.56 296 THR A CA 1
ATOM 2475 C C . THR A 1 296 ? -4.869 13.047 -18.721 1.00 85.56 296 THR A C 1
ATOM 2477 O O . THR A 1 296 ? -5.975 12.521 -18.691 1.00 85.56 296 THR A O 1
ATOM 2480 N N . LYS A 1 297 ? -4.008 12.841 -19.728 1.00 88.81 297 LYS A N 1
ATOM 2481 C CA . LYS A 1 297 ? -4.365 12.138 -20.975 1.00 88.81 297 LYS A CA 1
ATOM 2482 C C . LYS A 1 297 ? -3.649 10.807 -21.166 1.00 88.81 297 LYS A C 1
ATOM 2484 O O . LYS A 1 297 ? -4.190 9.927 -21.830 1.00 88.81 297 LYS A O 1
ATOM 2489 N N . ILE A 1 298 ? -2.443 10.652 -20.619 1.00 92.62 298 ILE A N 1
ATOM 2490 C CA . ILE A 1 298 ? -1.619 9.466 -20.868 1.00 92.62 298 ILE A CA 1
ATOM 2491 C C . ILE A 1 298 ? -2.292 8.197 -20.335 1.00 92.62 298 ILE A C 1
ATOM 2493 O O . ILE A 1 298 ? -2.803 8.194 -19.217 1.00 92.62 298 ILE A O 1
ATOM 2497 N N . ARG A 1 299 ? -2.289 7.108 -21.107 1.00 93.50 299 ARG A N 1
ATOM 2498 C CA . ARG A 1 299 ? -2.886 5.816 -20.706 1.00 93.50 299 ARG A CA 1
ATOM 2499 C C . ARG A 1 299 ? -1.857 4.711 -20.473 1.00 93.50 299 ARG A C 1
ATOM 2501 O O . ARG A 1 299 ? -2.186 3.695 -19.869 1.00 93.50 299 ARG A O 1
ATOM 2508 N N . GLY A 1 300 ? -0.626 4.925 -20.907 1.00 95.25 300 GLY A N 1
ATOM 2509 C CA . GLY A 1 300 ? 0.470 3.980 -20.799 1.00 95.25 300 GLY A CA 1
ATOM 2510 C C . GLY A 1 300 ? 1.616 4.392 -21.710 1.00 95.25 300 GLY A C 1
ATOM 2511 O O . GLY A 1 300 ? 1.502 5.393 -22.420 1.00 95.25 300 GLY A O 1
ATOM 2512 N N . CYS A 1 301 ? 2.685 3.610 -21.675 1.00 95.25 301 CYS A N 1
ATOM 2513 C CA . CYS A 1 301 ? 3.854 3.742 -22.534 1.00 95.25 301 CYS A CA 1
ATOM 2514 C C . CYS A 1 301 ? 4.185 2.367 -23.122 1.00 95.25 301 CYS A C 1
ATOM 2516 O O . CYS A 1 301 ? 3.920 1.343 -22.483 1.00 95.25 301 CYS A O 1
ATOM 2518 N N . GLU A 1 302 ? 4.785 2.370 -24.303 1.00 95.94 302 GLU A N 1
ATOM 2519 C CA . GLU A 1 302 ? 5.232 1.179 -25.018 1.00 95.94 302 GLU A CA 1
ATOM 2520 C C . GLU A 1 302 ? 6.694 1.376 -25.419 1.00 95.94 302 GLU A C 1
ATOM 2522 O O . GLU A 1 302 ? 7.119 2.506 -25.683 1.00 95.94 302 GLU A O 1
ATOM 2527 N N . VAL A 1 303 ? 7.475 0.300 -25.390 1.00 95.81 303 VAL A N 1
ATOM 2528 C CA . VAL A 1 303 ? 8.830 0.280 -25.941 1.00 95.81 303 VAL A CA 1
ATOM 2529 C C . VAL A 1 303 ? 8.914 -0.890 -26.902 1.00 95.81 303 VAL A C 1
ATOM 2531 O O . VAL A 1 303 ? 8.978 -2.039 -26.464 1.00 95.81 303 VAL A O 1
ATOM 2534 N N . ASP A 1 304 ? 8.908 -0.566 -28.189 1.00 94.38 304 ASP A N 1
ATOM 2535 C CA . ASP A 1 304 ? 8.870 -1.549 -29.266 1.00 94.38 304 ASP A CA 1
ATOM 2536 C C . ASP A 1 304 ? 10.259 -2.134 -29.534 1.00 94.38 304 ASP A C 1
ATOM 2538 O O . ASP A 1 304 ? 11.273 -1.431 -29.459 1.00 94.38 304 ASP A O 1
ATOM 2542 N N . ASN A 1 305 ? 10.284 -3.394 -29.963 1.00 91.94 305 ASN A N 1
ATOM 2543 C CA . ASN A 1 305 ? 11.443 -4.088 -30.515 1.00 91.94 305 ASN A CA 1
ATOM 2544 C C . ASN A 1 305 ? 12.684 -4.008 -29.614 1.00 91.94 305 ASN A C 1
ATOM 2546 O O . ASN A 1 305 ? 13.767 -3.619 -30.061 1.00 91.94 305 ASN A O 1
ATOM 2550 N N . LEU A 1 306 ? 12.548 -4.371 -28.335 1.00 92.44 306 LEU A N 1
ATOM 2551 C CA . LEU A 1 306 ? 13.703 -4.461 -27.446 1.00 92.44 306 LEU A CA 1
ATOM 2552 C C . LEU A 1 306 ? 14.716 -5.475 -27.987 1.00 92.44 306 LEU A C 1
ATOM 2554 O O . LEU A 1 306 ? 14.432 -6.665 -28.124 1.00 92.44 306 LEU A O 1
ATOM 2558 N N . GLU A 1 307 ? 15.935 -5.003 -28.241 1.00 91.94 307 GLU A N 1
ATOM 2559 C CA . GLU A 1 307 ? 17.075 -5.850 -28.590 1.00 91.94 307 GLU A CA 1
ATOM 2560 C C . GLU A 1 307 ? 17.573 -6.579 -27.333 1.00 91.94 307 GLU A C 1
ATOM 2562 O O . GLU A 1 307 ? 18.450 -6.096 -26.612 1.00 91.94 307 GLU A O 1
ATOM 2567 N N . ILE A 1 308 ? 16.966 -7.732 -27.040 1.00 92.06 308 ILE A N 1
ATOM 2568 C CA . ILE A 1 308 ? 17.324 -8.573 -25.895 1.00 92.06 308 ILE A CA 1
ATOM 2569 C C . ILE A 1 308 ? 18.635 -9.318 -26.216 1.00 92.06 308 ILE A C 1
ATOM 2571 O O . ILE A 1 308 ? 18.652 -10.116 -27.154 1.00 92.06 308 ILE A O 1
ATOM 2575 N N . PRO A 1 309 ? 19.730 -9.105 -25.456 1.00 92.94 309 PRO A N 1
ATOM 2576 C CA . PRO A 1 309 ? 20.975 -9.845 -25.660 1.00 92.94 309 PRO A CA 1
ATOM 2577 C C . PRO A 1 309 ? 20.783 -11.353 -25.471 1.00 92.94 309 PRO A C 1
ATOM 2579 O O . PRO A 1 309 ? 20.069 -11.767 -24.560 1.00 92.94 309 PRO A O 1
ATOM 2582 N N . GLU A 1 310 ? 21.477 -12.177 -26.261 1.00 90.88 310 GLU A N 1
ATOM 2583 C CA . GLU A 1 310 ? 21.385 -13.645 -26.168 1.00 90.88 310 GLU A CA 1
ATOM 2584 C C . GLU A 1 310 ? 21.766 -14.183 -24.778 1.00 90.88 310 GLU A C 1
ATOM 2586 O O . GLU A 1 310 ? 21.234 -15.200 -24.334 1.00 90.88 310 GLU A O 1
ATOM 2591 N N . GLU A 1 311 ? 22.666 -13.506 -24.053 1.00 92.06 311 GLU A N 1
ATOM 2592 C CA . GLU A 1 311 ? 23.056 -13.921 -22.701 1.00 92.06 311 GLU A CA 1
ATOM 2593 C C . GLU A 1 311 ? 22.074 -13.459 -21.606 1.00 92.06 311 GLU A C 1
ATOM 2595 O O . GLU A 1 311 ? 22.275 -13.763 -20.421 1.00 92.06 311 GLU A O 1
ATOM 2600 N N . ALA A 1 312 ? 21.031 -12.700 -21.961 1.00 94.06 312 ALA A N 1
ATOM 2601 C CA . ALA A 1 312 ? 20.062 -12.177 -21.011 1.00 94.06 312 ALA A CA 1
ATOM 2602 C C . ALA A 1 312 ? 19.096 -13.275 -20.547 1.00 94.06 312 ALA A C 1
ATOM 2604 O O . ALA A 1 312 ? 18.307 -13.823 -21.306 1.00 94.06 312 ALA A O 1
ATOM 2605 N N . TYR A 1 313 ? 19.119 -13.542 -19.246 1.00 94.38 313 TYR A N 1
ATOM 2606 C CA . TYR A 1 313 ? 18.214 -14.471 -18.571 1.00 94.38 313 TYR A CA 1
ATOM 2607 C C . TYR A 1 313 ? 17.072 -13.739 -17.851 1.00 94.38 313 TYR A C 1
ATOM 2609 O O . TYR A 1 313 ? 15.999 -14.290 -17.602 1.00 94.38 313 TYR A O 1
ATOM 2617 N N . PHE A 1 314 ? 17.291 -12.469 -17.499 1.00 95.31 314 PHE A N 1
ATOM 2618 C CA . PHE A 1 314 ? 16.278 -11.600 -16.915 1.00 95.31 314 PHE A CA 1
ATOM 2619 C C . PHE A 1 314 ? 16.313 -10.209 -17.538 1.00 95.31 314 PHE A C 1
ATOM 2621 O O . PHE A 1 314 ? 17.380 -9.690 -17.860 1.00 95.31 314 PHE A O 1
ATOM 2628 N N . ILE A 1 315 ? 15.154 -9.562 -17.576 1.00 96.25 315 ILE A N 1
ATOM 2629 C CA . ILE A 1 315 ? 15.025 -8.128 -17.834 1.00 96.25 315 ILE A CA 1
ATOM 2630 C C . ILE A 1 315 ? 14.520 -7.481 -16.550 1.00 96.25 315 ILE A C 1
ATOM 2632 O O . ILE A 1 315 ? 13.433 -7.795 -16.062 1.00 96.25 315 ILE A O 1
ATOM 2636 N N . ARG A 1 316 ? 15.310 -6.579 -15.967 1.00 97.75 316 ARG A N 1
ATOM 2637 C CA . ARG A 1 316 ? 14.866 -5.733 -14.859 1.00 97.75 316 ARG A CA 1
ATOM 2638 C C . ARG A 1 316 ? 14.313 -4.440 -15.422 1.00 97.75 316 ARG A C 1
ATOM 2640 O O . ARG A 1 316 ? 15.042 -3.684 -16.051 1.00 97.75 316 ARG A O 1
ATOM 2647 N N . ILE A 1 317 ? 13.061 -4.161 -15.095 1.00 98.44 317 ILE A N 1
ATOM 2648 C CA . ILE A 1 317 ? 12.378 -2.929 -15.475 1.00 98.44 317 ILE A CA 1
ATOM 2649 C C . ILE A 1 317 ? 12.204 -2.087 -14.222 1.00 98.44 317 ILE A C 1
ATOM 2651 O O . ILE A 1 317 ? 11.724 -2.578 -13.196 1.00 98.44 317 ILE A O 1
ATOM 2655 N N . LYS A 1 318 ? 12.577 -0.815 -14.307 1.00 98.56 318 LYS A N 1
ATOM 2656 C CA . LYS A 1 318 ? 12.259 0.207 -13.314 1.00 98.56 318 LYS A CA 1
ATOM 2657 C C . LYS A 1 318 ? 11.583 1.377 -14.016 1.00 98.56 318 LYS A C 1
ATOM 2659 O O . LYS A 1 318 ? 12.100 1.878 -15.007 1.00 98.56 318 LYS A O 1
ATOM 2664 N N . VAL A 1 319 ? 10.453 1.821 -13.474 1.00 98.62 319 VAL A N 1
ATOM 2665 C CA . VAL A 1 319 ? 9.687 2.961 -13.996 1.00 98.62 319 VAL A CA 1
ATOM 2666 C C . VAL A 1 319 ? 9.590 4.028 -12.917 1.00 98.62 319 VAL A C 1
ATOM 2668 O O . VAL A 1 319 ? 9.251 3.719 -11.768 1.00 98.62 319 VAL A O 1
ATOM 2671 N N . THR A 1 320 ? 9.869 5.279 -13.277 1.00 98.38 320 THR A N 1
ATOM 2672 C CA . THR A 1 320 ? 9.761 6.428 -12.372 1.00 98.38 320 THR A CA 1
ATOM 2673 C C . THR A 1 320 ? 8.911 7.551 -12.947 1.00 98.38 320 THR A C 1
ATOM 2675 O O . THR A 1 320 ? 9.014 7.825 -14.139 1.00 98.38 320 THR A O 1
ATOM 2678 N N . PHE A 1 321 ? 8.149 8.238 -12.091 1.00 96.88 321 PHE A N 1
ATOM 2679 C CA . PHE A 1 321 ? 7.412 9.471 -12.406 1.00 96.88 321 PHE A CA 1
ATOM 2680 C C . PHE A 1 321 ? 8.043 10.657 -11.660 1.00 96.88 321 PHE A C 1
ATOM 2682 O O . PHE A 1 321 ? 8.017 10.658 -10.430 1.00 96.88 321 PHE A O 1
ATOM 2689 N N . ASP A 1 322 ? 8.625 11.639 -12.359 1.00 94.81 322 ASP A N 1
ATOM 2690 C CA . ASP A 1 322 ? 9.452 12.720 -11.772 1.00 94.81 322 ASP A CA 1
ATOM 2691 C C . ASP A 1 322 ? 10.365 12.207 -10.634 1.00 94.81 322 ASP A C 1
ATOM 2693 O O . ASP A 1 322 ? 10.268 12.641 -9.482 1.00 94.81 322 ASP A O 1
ATOM 2697 N N . ASP A 1 323 ? 11.182 11.194 -10.936 1.00 91.81 323 ASP A N 1
ATOM 2698 C CA . ASP A 1 323 ? 12.098 10.500 -10.011 1.00 91.81 323 ASP A CA 1
ATOM 2699 C C . ASP A 1 323 ? 11.452 9.613 -8.928 1.00 91.81 323 ASP A C 1
ATOM 2701 O O . ASP A 1 323 ? 12.155 8.907 -8.197 1.00 91.81 323 ASP A O 1
ATOM 2705 N N . CYS A 1 324 ? 10.124 9.579 -8.816 1.00 94.31 324 CYS A N 1
ATOM 2706 C CA . CYS A 1 324 ? 9.429 8.683 -7.897 1.00 94.31 324 CYS A CA 1
ATOM 2707 C C . CYS A 1 324 ? 9.359 7.260 -8.467 1.00 94.31 324 CYS A C 1
ATOM 2709 O O . CYS A 1 324 ? 8.781 7.069 -9.531 1.00 94.31 324 CYS A O 1
ATOM 2711 N N . GLU A 1 325 ? 9.923 6.257 -7.781 1.00 97.06 325 GLU A N 1
ATOM 2712 C CA . GLU A 1 325 ? 9.845 4.848 -8.205 1.00 97.06 325 GLU A CA 1
ATOM 2713 C C . GLU A 1 325 ? 8.403 4.332 -8.117 1.00 97.06 325 GLU A C 1
ATOM 2715 O O . GLU A 1 325 ? 7.836 4.207 -7.035 1.00 97.06 325 GLU A O 1
ATOM 2720 N N . MET A 1 326 ? 7.824 4.025 -9.278 1.00 97.81 326 MET A N 1
ATOM 2721 C CA . MET A 1 326 ? 6.439 3.565 -9.410 1.00 97.81 326 MET A CA 1
ATOM 2722 C C . MET A 1 326 ? 6.339 2.063 -9.637 1.00 97.81 326 MET A C 1
ATOM 2724 O O . MET A 1 326 ? 5.321 1.449 -9.323 1.00 97.81 326 MET A O 1
ATOM 2728 N N . TYR A 1 327 ? 7.384 1.477 -10.219 1.00 98.56 327 TYR A N 1
ATOM 2729 C CA . TYR A 1 327 ? 7.476 0.050 -10.465 1.00 98.56 327 TYR A CA 1
ATOM 2730 C C . TYR A 1 327 ? 8.931 -0.387 -10.509 1.00 98.56 327 TYR A C 1
ATOM 2732 O O . TYR A 1 327 ? 9.791 0.315 -11.047 1.00 98.56 327 TYR A O 1
ATOM 2740 N N . LYS A 1 328 ? 9.185 -1.584 -9.985 1.00 98.38 328 LYS A N 1
ATOM 2741 C CA . LYS A 1 328 ? 10.444 -2.287 -10.177 1.00 98.38 328 LYS A CA 1
ATOM 2742 C C . LYS A 1 328 ? 10.237 -3.786 -10.075 1.00 98.38 328 LYS A C 1
ATOM 2744 O O . LYS A 1 328 ? 9.756 -4.261 -9.047 1.00 98.38 328 LYS A O 1
ATOM 2749 N N . ASN A 1 329 ? 10.636 -4.519 -11.105 1.00 97.81 329 ASN A N 1
ATOM 2750 C CA . ASN A 1 329 ? 10.572 -5.977 -11.107 1.00 97.81 329 ASN A CA 1
ATOM 2751 C C . ASN A 1 329 ? 11.589 -6.584 -12.083 1.00 97.81 329 ASN A C 1
ATOM 2753 O O . ASN A 1 329 ? 12.183 -5.877 -12.895 1.00 97.81 329 ASN A O 1
ATOM 2757 N N . GLU A 1 330 ? 11.777 -7.897 -11.990 1.00 95.69 330 GLU A N 1
ATOM 2758 C CA . GLU A 1 330 ? 12.537 -8.712 -12.935 1.00 95.69 330 GLU A CA 1
ATOM 2759 C C . GLU A 1 330 ? 11.592 -9.684 -13.646 1.00 95.69 330 GLU A C 1
ATOM 2761 O O . GLU A 1 330 ? 10.878 -10.446 -12.993 1.00 95.69 330 GLU A O 1
ATOM 2766 N N . ILE A 1 331 ? 11.609 -9.664 -14.976 1.00 93.06 331 ILE A N 1
ATOM 2767 C CA . ILE A 1 331 ? 10.905 -10.613 -15.838 1.00 93.06 331 ILE A CA 1
ATOM 2768 C C . ILE A 1 331 ? 11.919 -11.657 -16.301 1.00 93.06 331 ILE A C 1
ATOM 2770 O O . ILE A 1 331 ? 13.054 -11.321 -16.641 1.00 93.06 331 ILE A O 1
ATOM 2774 N N . TYR A 1 332 ? 11.527 -12.927 -16.256 1.00 90.81 332 TYR A N 1
ATOM 2775 C CA . TYR A 1 332 ? 12.326 -14.015 -16.807 1.00 90.81 332 TYR A CA 1
ATOM 2776 C C . TYR A 1 332 ? 12.216 -14.009 -18.330 1.00 90.81 332 TYR A C 1
ATOM 2778 O O . TYR A 1 332 ? 11.102 -13.986 -18.849 1.00 90.81 332 TYR A O 1
ATOM 2786 N N . VAL A 1 333 ? 13.356 -14.050 -19.016 1.00 85.44 333 VAL A N 1
ATOM 2787 C CA . VAL A 1 333 ? 13.399 -14.247 -20.464 1.00 85.44 333 VAL A CA 1
ATOM 2788 C C . VAL A 1 333 ? 13.537 -15.748 -20.687 1.00 85.44 333 VAL A C 1
ATOM 2790 O O . VAL A 1 333 ? 14.575 -16.312 -20.331 1.00 85.44 333 VAL A O 1
ATOM 2793 N N . PRO A 1 334 ? 12.504 -16.440 -21.193 1.00 68.81 334 PRO A N 1
ATOM 2794 C CA . PRO A 1 334 ? 12.684 -17.823 -21.594 1.00 68.81 334 PRO A CA 1
ATOM 2795 C C . PRO A 1 334 ? 13.734 -17.851 -22.703 1.00 68.81 334 PRO A C 1
ATOM 2797 O O . PRO A 1 334 ? 13.621 -17.093 -23.663 1.00 68.81 334 PRO A O 1
ATOM 2800 N N . TYR A 1 335 ? 14.751 -18.709 -22.571 1.00 57.00 335 TYR A N 1
ATOM 2801 C CA . TYR A 1 335 ? 15.638 -19.008 -23.692 1.00 57.00 335 TYR A CA 1
ATOM 2802 C C . TYR A 1 335 ? 14.754 -19.381 -24.882 1.00 57.00 335 TYR A C 1
ATOM 2804 O O . TYR A 1 335 ? 14.044 -20.389 -24.837 1.00 57.00 335 TYR A O 1
ATOM 2812 N N . SER A 1 336 ? 14.777 -18.572 -25.937 1.00 48.25 336 SER A N 1
ATOM 2813 C CA . SER A 1 336 ? 14.379 -19.058 -27.242 1.00 48.25 336 SER A CA 1
ATOM 2814 C C . SER A 1 336 ? 15.400 -20.128 -27.606 1.00 48.25 336 SER A C 1
ATOM 2816 O O . SER A 1 336 ? 16.553 -19.837 -27.919 1.00 48.25 336 SER A O 1
ATOM 2818 N N . GLU A 1 337 ? 15.000 -21.394 -27.516 1.00 36.16 337 GLU A N 1
ATOM 2819 C CA . GLU A 1 337 ? 15.646 -22.445 -28.293 1.00 36.16 337 GLU A CA 1
ATOM 2820 C C . GLU A 1 337 ? 15.437 -22.073 -29.770 1.00 36.16 337 GLU A C 1
ATOM 2822 O O . GLU A 1 337 ? 14.460 -22.470 -30.403 1.00 36.16 337 GLU A O 1
ATOM 2827 N N . PHE A 1 338 ? 16.306 -21.211 -30.304 1.00 37.78 338 PHE A N 1
ATOM 2828 C CA . PHE A 1 338 ? 16.470 -21.064 -31.739 1.00 37.78 338 PHE A CA 1
ATOM 2829 C C . PHE A 1 338 ? 17.102 -22.375 -32.220 1.00 37.78 338 PHE A C 1
ATOM 2831 O O . PHE A 1 338 ? 18.272 -22.648 -31.949 1.00 37.78 338 PHE A O 1
ATOM 2838 N N . TRP A 1 339 ? 16.259 -23.217 -32.819 1.00 34.19 339 TRP A N 1
ATOM 2839 C CA . TRP A 1 339 ? 16.620 -24.483 -33.458 1.00 34.19 339 TRP A CA 1
ATOM 2840 C C . TRP A 1 339 ? 17.526 -24.286 -34.670 1.00 34.19 339 TRP A C 1
ATOM 2842 O O . TRP A 1 339 ? 17.266 -23.336 -35.448 1.00 34.19 339 TRP A O 1
#

pLDDT: mean 88.15, std 14.05, range [34.19, 98.69]

Sequence (339 aa):
MTYEEILKRQAQLLPKSINWWPNFFYHFTDIHNAVNILSDGWIMSREKIKNTNRMINDNASRMVIDATINENKKYARLYFRPLTPTQYHNEGYKPKILRQLEADCPVPVFFCLNSAQILNYPGTKFAEKGLAGGRHNIKTGVDAFSELNFDKIYHDGWYDSSCDNDIKYYRLSEIINKKGFPLEPFLQCILCRSVAEKDMLLYLLQRRSKNLYEKYKKKIIFRPKLKCFNSNHTGIFIKEVYMDDSDLYIIFNDAEQRYTHEEEIIDFVVSIEISYLTDDKKIINTVYLSEQFNYTKIRGCEVDNLEIPEEAYFIRIKVTFDDCEMYKNEIYVPYSEFW

Secondary structure (DSSP, 8-state):
--HHHHHHHHHHHS-TTTTTGGGEEEEEEEHHHHHHHHHHTEE--HHHHHTTT--S---S-HHHHHTB-GGGGGSEEEESSSS-HHHHHHBSB--GGG-GGG--BSSEEEEEEEHHHHHHSTT-EEESS-SSBS---EE-SHHHHHTS-HHHHH--S---TTT-TTHHHHTT-EEEESS-EESTTTEEEEEESSHHHHHHHHHHHHHH-HHHHHHHTTTEEE-GGG--S-GGGSSB-EEEEEEETTEEEEEEPPGGGS----SS--EEEEEEEEEEE-TT--EEEEEEEEEEEETTT--EEEE-S----TT-SEEEEEEEETTEEEEEEEEE-------